Protein AF-A0A817P2R3-F1 (afdb_monomer)

Sequence (192 aa):
MCSSSSTNASVSSKLTPRQTISFTKDNLLTTVFDANKTLWILDGYDEIVQNIPAYLKCLLKQLLNTPHHIVTSRPYLNTLSYDAKMEITGFKDENIKEYVEQFFNQMEDELDNAIIKSQALLKYLQTNRSIWGVAHMPVNLEVICSIWSNEDSLETKDLTITSLYNVMTEWLCRRYLTRIHKQILHFPCDEE

Mean predicted aligned error: 11.63 Å

pLDDT: mean 80.07, std 20.43, range [28.38, 98.19]

Radius of gyration: 24.35 Å; Cα contacts (8 Å, |Δi|>4): 115; chains: 1; bounding box: 56×63×56 Å

Structure (mmCIF, N/CA/C/O backbone):
data_AF-A0A817P2R3-F1
#
_entry.id   AF-A0A817P2R3-F1
#
loop_
_atom_site.group_PDB
_atom_site.id
_atom_site.type_symbol
_atom_site.label_atom_id
_atom_site.label_alt_id
_atom_site.label_comp_id
_atom_site.label_asym_id
_atom_site.label_entity_id
_atom_site.label_seq_id
_atom_site.pdbx_PDB_ins_code
_atom_site.Cartn_x
_atom_site.Cartn_y
_atom_site.Cartn_z
_atom_site.occupancy
_atom_site.B_iso_or_equiv
_atom_site.auth_seq_id
_atom_site.auth_comp_id
_atom_site.auth_asym_id
_atom_site.auth_atom_id
_atom_site.pdbx_PDB_model_num
ATOM 1 N N . MET A 1 1 ? -29.455 -32.881 27.574 1.00 33.97 1 MET A N 1
ATOM 2 C CA . MET A 1 1 ? -28.441 -33.886 27.195 1.00 33.97 1 MET A CA 1
ATOM 3 C C . MET A 1 1 ? -27.630 -33.315 26.047 1.00 33.97 1 MET A C 1
ATOM 5 O O . MET A 1 1 ? -28.195 -33.064 24.993 1.00 33.97 1 MET A O 1
ATOM 9 N N . CYS A 1 2 ? -26.359 -33.002 26.300 1.00 28.89 2 CYS A N 1
ATOM 10 C CA . CYS A 1 2 ? -25.405 -32.547 25.290 1.00 28.89 2 CYS A CA 1
ATOM 11 C C . CYS A 1 2 ? -25.006 -33.698 24.360 1.00 28.89 2 CYS A C 1
ATOM 13 O O . CYS A 1 2 ? -24.834 -34.825 24.820 1.00 28.89 2 CYS A O 1
ATOM 15 N N . SER A 1 3 ? -24.745 -33.395 23.090 1.00 28.38 3 SER A N 1
ATOM 16 C CA . SER A 1 3 ? -23.791 -34.138 22.261 1.00 28.38 3 SER A CA 1
ATOM 17 C C . SER A 1 3 ? -23.171 -33.186 21.244 1.00 28.38 3 SER A C 1
ATOM 19 O O . SER A 1 3 ? -23.843 -32.324 20.687 1.00 28.38 3 SER A O 1
ATOM 21 N N . SER A 1 4 ? -21.864 -33.321 21.101 1.00 32.59 4 SER A N 1
ATOM 22 C CA . SER A 1 4 ? -20.894 -32.340 20.635 1.00 32.59 4 SER A CA 1
ATOM 23 C C . SER A 1 4 ? -20.525 -32.557 19.170 1.00 32.59 4 SER A C 1
ATOM 25 O O . SER A 1 4 ? -20.390 -33.697 18.738 1.00 32.59 4 SER A O 1
ATOM 27 N N . SER A 1 5 ? -20.190 -31.484 18.456 1.00 29.94 5 SER A N 1
ATOM 28 C CA . SER A 1 5 ? -19.252 -31.558 17.329 1.00 29.94 5 SER A CA 1
ATOM 29 C C . SER A 1 5 ? -18.532 -30.221 17.181 1.00 29.94 5 SER A C 1
ATOM 31 O O . SER A 1 5 ? -19.085 -29.232 16.706 1.00 29.94 5 SER A O 1
ATOM 33 N N . SER A 1 6 ? -17.303 -30.201 17.688 1.00 30.12 6 SER A N 1
ATOM 34 C CA . SER A 1 6 ? -16.353 -29.094 17.678 1.00 30.12 6 SER A CA 1
ATOM 35 C C . SER A 1 6 ? -15.545 -29.090 16.381 1.00 30.12 6 SER A C 1
ATOM 37 O O . SER A 1 6 ? -14.823 -30.049 16.111 1.00 30.12 6 SER A O 1
ATOM 39 N N . THR A 1 7 ? -15.589 -27.991 15.634 1.00 29.31 7 THR A N 1
ATOM 40 C CA . THR A 1 7 ? -14.616 -27.682 14.577 1.00 29.31 7 THR A CA 1
ATOM 41 C C . THR A 1 7 ? -13.855 -26.421 14.964 1.00 29.31 7 THR A C 1
ATOM 43 O O . THR A 1 7 ? -14.426 -25.336 15.055 1.00 29.31 7 THR A O 1
ATOM 46 N N . ASN A 1 8 ? -12.563 -26.601 15.241 1.00 30.67 8 ASN A N 1
ATOM 47 C CA . ASN A 1 8 ? -11.602 -25.549 15.549 1.00 30.67 8 ASN A CA 1
ATOM 48 C C . ASN A 1 8 ? -11.268 -24.767 14.271 1.00 30.67 8 ASN A C 1
ATOM 50 O O . ASN A 1 8 ? -10.791 -25.361 13.307 1.00 30.67 8 ASN A O 1
ATOM 54 N N . ALA A 1 9 ? -11.469 -23.449 14.280 1.00 34.12 9 ALA A N 1
ATOM 55 C CA . ALA A 1 9 ? -10.879 -22.541 13.301 1.00 34.12 9 ALA A CA 1
ATOM 56 C C . ALA A 1 9 ? -9.758 -21.755 13.993 1.00 34.12 9 ALA A C 1
ATOM 58 O O . ALA A 1 9 ? -9.991 -20.990 14.929 1.00 34.12 9 ALA A O 1
ATOM 59 N N . SER A 1 10 ? -8.530 -22.016 13.561 1.00 30.86 10 SER A N 1
ATOM 60 C CA . SER A 1 10 ? -7.296 -21.471 14.116 1.00 30.86 10 SER A CA 1
ATOM 61 C C . SER A 1 10 ? -7.005 -20.098 13.510 1.00 30.86 10 SER A C 1
ATOM 63 O O . SER A 1 10 ? -6.745 -20.005 12.315 1.00 30.86 10 SER A O 1
ATOM 65 N N . VAL A 1 11 ? -6.970 -19.043 14.325 1.00 34.66 11 VAL A N 1
ATOM 66 C CA . VAL A 1 11 ? -6.242 -17.813 13.978 1.00 34.66 11 VAL A CA 1
ATOM 67 C C . VAL A 1 11 ? -4.862 -17.946 14.609 1.00 34.66 11 VAL A C 1
ATOM 69 O O . VAL A 1 11 ? -4.710 -17.841 15.823 1.00 34.66 11 VAL A O 1
ATOM 72 N N . SER A 1 12 ? -3.865 -18.263 13.785 1.00 34.69 12 SER A N 1
ATOM 73 C CA . SER A 1 12 ? -2.467 -18.381 14.194 1.00 34.69 12 SER A CA 1
ATOM 74 C C . SER A 1 12 ? -1.631 -17.382 13.412 1.00 34.69 12 SER A C 1
ATOM 76 O O . SER A 1 1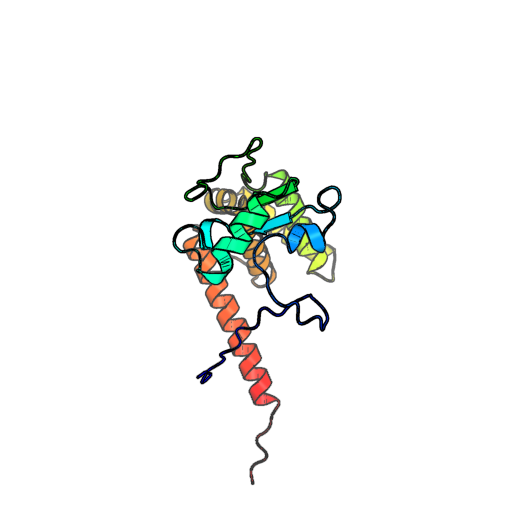2 ? -1.348 -17.581 12.235 1.00 34.69 12 SER A O 1
ATOM 78 N N . SER A 1 13 ? -1.227 -16.303 14.072 1.00 34.09 13 SER A N 1
ATOM 79 C CA . SER A 1 13 ? 0.187 -15.922 14.146 1.00 34.09 13 SER A CA 1
ATOM 80 C C . SER A 1 13 ? 0.351 -14.727 15.095 1.00 34.09 13 SER A C 1
ATOM 82 O O . SER A 1 13 ? -0.298 -13.701 14.939 1.00 34.09 13 SER A O 1
ATOM 84 N N . LYS A 1 14 ? 1.247 -14.889 16.080 1.00 37.38 14 LYS A N 1
ATOM 85 C CA . LYS A 1 14 ? 1.736 -13.899 17.071 1.00 37.38 14 LYS A CA 1
ATOM 86 C C . LYS A 1 14 ? 0.995 -13.700 18.407 1.00 37.38 14 LYS A C 1
ATOM 88 O O . LYS A 1 14 ? 1.163 -12.661 19.033 1.00 37.38 14 LYS A O 1
ATOM 93 N N . LEU A 1 15 ? 0.331 -14.723 18.946 1.00 41.16 15 LEU A N 1
ATOM 94 C CA . LEU A 1 15 ? 0.070 -14.803 20.396 1.00 41.16 15 LEU A CA 1
ATOM 95 C C . LEU A 1 15 ? 0.529 -16.177 20.921 1.00 41.16 15 LEU A C 1
ATOM 97 O O . LEU A 1 15 ? 0.012 -17.212 20.510 1.00 41.16 15 LEU A O 1
ATOM 101 N N . THR A 1 16 ? 1.560 -16.195 21.769 1.00 37.84 16 THR A N 1
ATOM 102 C CA . THR A 1 16 ? 2.094 -17.384 22.466 1.00 37.84 16 THR A CA 1
ATOM 103 C C . THR A 1 16 ? 1.201 -17.800 23.660 1.00 37.84 16 THR A C 1
ATOM 105 O O . THR A 1 16 ? 0.274 -17.072 24.012 1.00 37.84 16 THR A O 1
ATOM 108 N N . PRO A 1 17 ? 1.367 -19.019 24.223 1.00 47.28 17 PRO A N 1
ATOM 109 C CA . PRO A 1 17 ? 0.252 -19.949 24.416 1.00 47.28 17 PRO A CA 1
ATOM 110 C C . PRO A 1 17 ? -0.412 -19.958 25.804 1.00 47.28 17 PRO A C 1
ATOM 112 O O . PRO A 1 17 ? 0.218 -19.743 26.833 1.00 47.28 17 PRO A O 1
ATOM 115 N N . ARG A 1 18 ? -1.669 -20.432 25.783 1.00 40.34 18 ARG A N 1
ATOM 116 C CA . ARG A 1 18 ? -2.461 -21.005 26.888 1.00 40.34 18 ARG A CA 1
ATOM 117 C C . ARG A 1 18 ? -2.890 -20.050 28.005 1.00 40.34 18 ARG A C 1
ATOM 119 O O . ARG A 1 18 ? -2.469 -20.164 29.149 1.00 40.34 18 ARG A O 1
ATOM 126 N N . GLN A 1 19 ? -3.950 -19.305 27.714 1.00 38.78 19 GLN A N 1
ATOM 127 C CA . GLN A 1 19 ? -5.094 -19.283 28.622 1.00 38.78 19 GLN A CA 1
ATOM 128 C C . GLN A 1 19 ? -6.339 -19.646 27.814 1.00 38.78 19 GLN A C 1
ATOM 130 O O . GLN A 1 19 ? -6.716 -18.942 26.881 1.00 38.78 19 GLN A O 1
ATOM 135 N N . THR A 1 20 ? -6.960 -20.779 28.141 1.00 38.88 20 THR A N 1
ATOM 136 C CA . THR A 1 20 ? -8.325 -21.073 27.695 1.00 38.88 20 THR A CA 1
ATOM 137 C C . THR A 1 20 ? -9.238 -20.144 28.484 1.00 38.88 20 THR A C 1
ATOM 139 O O . THR A 1 20 ? -9.727 -20.497 29.553 1.00 38.88 20 THR A O 1
ATOM 142 N N . ILE A 1 21 ? -9.380 -18.911 28.008 1.00 42.88 21 ILE A N 1
ATOM 143 C CA . ILE A 1 21 ? -10.271 -17.929 28.615 1.00 42.88 21 ILE A CA 1
ATOM 144 C C . ILE A 1 21 ? -11.691 -18.350 28.239 1.00 42.88 21 ILE A C 1
ATOM 146 O O . ILE A 1 21 ? -12.044 -18.393 27.062 1.00 42.88 21 ILE A O 1
ATOM 150 N N . SER A 1 22 ? -12.508 -18.711 29.230 1.00 42.06 22 SER A N 1
ATOM 151 C CA . SER A 1 22 ? -13.932 -18.940 29.002 1.00 42.06 22 SER A CA 1
ATOM 152 C C . SER A 1 22 ? -14.573 -17.616 28.587 1.00 42.06 22 SER A C 1
ATOM 154 O O . SER A 1 22 ? -14.617 -16.666 29.369 1.00 42.06 22 SER A O 1
ATOM 156 N N . PHE A 1 23 ? -15.031 -17.547 27.341 1.00 47.28 23 PHE A N 1
ATOM 157 C CA . PHE A 1 23 ? -15.526 -16.334 26.697 1.00 47.28 23 PHE A CA 1
ATOM 158 C C . PHE A 1 23 ? -16.895 -15.905 27.249 1.00 47.28 23 PHE A C 1
ATOM 160 O O . PHE A 1 23 ? -17.938 -16.199 26.666 1.00 47.28 23 PHE A O 1
ATOM 167 N N . THR A 1 24 ? -16.914 -15.191 28.371 1.00 49.34 24 THR A N 1
ATOM 168 C CA . THR A 1 24 ? -18.084 -14.405 28.792 1.00 49.34 24 THR A CA 1
ATOM 169 C C . THR A 1 24 ? -18.054 -13.024 28.134 1.00 49.34 24 THR A C 1
ATOM 171 O O . THR A 1 24 ? -17.019 -12.365 28.073 1.00 49.34 24 THR A O 1
ATOM 174 N N . LYS A 1 25 ? -19.200 -12.628 27.572 1.00 54.78 25 LYS A N 1
ATOM 175 C CA . LYS A 1 25 ? -19.315 -11.815 26.352 1.00 54.78 25 LYS A CA 1
ATOM 176 C C . LYS A 1 25 ? -18.938 -10.332 26.412 1.00 54.78 25 LYS A C 1
ATOM 178 O O . LYS A 1 25 ? -18.795 -9.766 25.336 1.00 54.78 25 LYS A O 1
ATOM 183 N N . ASP A 1 26 ? -18.712 -9.698 27.562 1.00 54.22 26 ASP A N 1
ATOM 184 C CA . ASP A 1 26 ? -18.874 -8.233 27.588 1.00 54.22 26 ASP A CA 1
ATOM 185 C C . ASP A 1 26 ? -17.663 -7.359 27.948 1.00 54.22 26 ASP A C 1
ATOM 187 O O . ASP A 1 26 ? -17.799 -6.153 27.810 1.00 54.22 26 ASP A O 1
ATOM 191 N N . ASN A 1 27 ? -16.473 -7.868 28.310 1.00 60.34 27 ASN A N 1
ATOM 192 C CA . ASN A 1 27 ? -15.363 -6.968 28.712 1.00 60.34 27 ASN A CA 1
ATOM 193 C C . ASN A 1 27 ? -13.928 -7.503 28.504 1.00 60.34 27 ASN A C 1
ATOM 195 O O 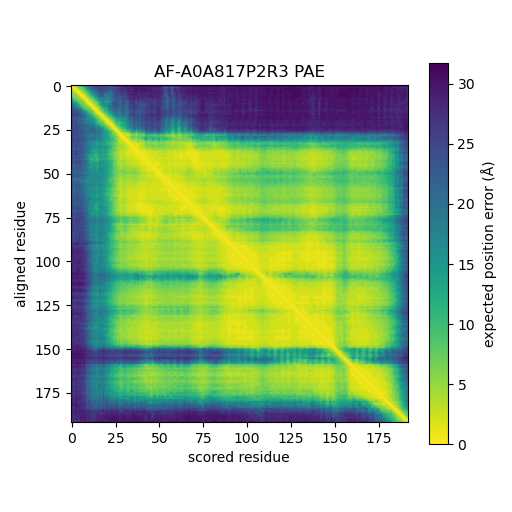. ASN A 1 27 ? -12.995 -7.071 29.177 1.00 60.34 27 ASN A O 1
ATOM 199 N N . LEU A 1 28 ? -13.695 -8.437 27.577 1.00 68.12 28 LEU A N 1
ATOM 200 C CA . LEU A 1 28 ? -12.362 -9.050 27.426 1.00 68.12 28 LEU A CA 1
ATOM 201 C C . LEU A 1 28 ? -11.265 -8.024 27.096 1.00 68.12 28 LEU A C 1
ATOM 203 O O . LEU A 1 28 ? -10.180 -8.081 27.671 1.00 68.12 28 LEU A O 1
ATOM 207 N N . LEU A 1 29 ? -11.566 -7.053 26.229 1.00 72.50 29 LEU A N 1
ATOM 208 C CA . LEU A 1 29 ? -10.591 -6.036 25.833 1.00 72.50 29 LEU A CA 1
ATOM 209 C C . LEU A 1 29 ? -10.158 -5.163 27.014 1.00 72.50 29 LEU A C 1
ATOM 211 O O . LEU A 1 29 ? -8.969 -4.945 27.189 1.00 72.50 29 LEU A O 1
ATOM 215 N N . THR A 1 30 ? -11.092 -4.723 27.857 1.00 67.75 30 THR A N 1
ATOM 216 C CA . THR A 1 30 ? -10.794 -3.869 29.020 1.00 67.75 30 THR A CA 1
ATOM 217 C C . THR A 1 30 ? -10.165 -4.639 30.178 1.00 67.75 30 THR A C 1
ATOM 219 O O . THR A 1 30 ? -9.495 -4.046 31.016 1.00 67.75 30 THR A O 1
ATOM 222 N N . THR A 1 31 ? -10.363 -5.960 30.230 1.00 72.56 31 THR A N 1
ATOM 223 C CA . THR A 1 31 ? -9.779 -6.815 31.274 1.00 72.56 31 THR A CA 1
ATOM 224 C C . THR A 1 31 ? -8.315 -7.148 30.982 1.00 72.56 31 THR A C 1
ATOM 226 O O . THR A 1 31 ? -7.519 -7.295 31.905 1.00 72.56 31 THR A O 1
ATOM 229 N N . VAL A 1 32 ? -7.958 -7.285 29.701 1.00 81.50 32 VAL A N 1
ATOM 230 C CA . VAL A 1 32 ? -6.606 -7.679 29.267 1.00 81.50 32 VAL A CA 1
ATOM 231 C C . VAL A 1 32 ? -5.751 -6.468 28.892 1.00 81.50 32 VAL A C 1
ATOM 233 O O . VAL A 1 32 ? -4.540 -6.487 29.106 1.00 81.50 32 VAL A O 1
ATOM 236 N N . PHE A 1 33 ? -6.364 -5.414 28.354 1.00 86.81 33 PHE A N 1
ATOM 237 C CA . PHE A 1 33 ? -5.659 -4.253 27.829 1.00 86.81 33 PHE A CA 1
ATOM 238 C C . PHE A 1 33 ? -6.044 -2.982 28.584 1.00 86.81 33 PHE A C 1
ATOM 240 O O . PHE A 1 33 ? -7.220 -2.658 28.753 1.00 86.81 33 PHE A O 1
ATOM 247 N N . ASP A 1 34 ? -5.028 -2.231 29.008 1.00 88.81 34 ASP A N 1
ATOM 248 C CA . ASP A 1 34 ? -5.203 -0.895 29.572 1.00 88.81 34 ASP A CA 1
ATOM 249 C C . ASP A 1 34 ? -5.664 0.051 28.457 1.00 88.81 34 ASP A C 1
ATOM 251 O O . ASP A 1 34 ? -4.922 0.331 27.509 1.00 88.81 34 ASP A O 1
ATOM 255 N N . ALA A 1 35 ? -6.903 0.529 28.568 1.00 86.44 35 ALA A N 1
ATOM 256 C CA . ALA A 1 35 ? -7.557 1.349 27.553 1.00 86.44 35 ALA A CA 1
ATOM 257 C C . ALA A 1 35 ? -6.793 2.647 27.236 1.00 86.44 35 ALA A C 1
ATOM 259 O O . ALA A 1 35 ? -6.846 3.112 26.102 1.00 86.44 35 ALA A O 1
ATOM 260 N N . ASN A 1 36 ? -6.044 3.195 28.199 1.00 89.00 36 ASN A N 1
ATOM 261 C CA . ASN A 1 36 ? -5.291 4.442 28.028 1.00 89.00 36 ASN A CA 1
ATOM 262 C C . ASN A 1 36 ? -3.881 4.221 27.461 1.00 89.00 36 ASN A C 1
ATOM 264 O O . ASN A 1 36 ? -3.180 5.183 27.156 1.00 89.00 36 ASN A O 1
ATOM 268 N N . LYS A 1 37 ? -3.432 2.965 27.356 1.00 92.75 37 LYS A N 1
ATOM 269 C CA . LYS A 1 37 ? -2.092 2.603 26.859 1.00 92.75 37 LYS A CA 1
ATOM 270 C C . LYS A 1 37 ? -2.127 1.741 25.603 1.00 92.75 37 LYS A C 1
ATOM 272 O O . LYS A 1 37 ? -1.078 1.311 25.131 1.00 92.75 37 LYS A O 1
ATOM 277 N N . THR A 1 38 ? -3.318 1.472 25.079 1.00 94.06 38 THR A N 1
ATOM 278 C CA . THR A 1 38 ? -3.513 0.565 23.951 1.00 94.06 38 THR A CA 1
ATOM 279 C C . THR A 1 38 ? -4.082 1.330 22.768 1.00 94.06 38 THR A C 1
ATOM 281 O O . THR A 1 38 ? -5.135 1.947 22.891 1.00 94.06 38 THR A O 1
ATOM 284 N N . LEU A 1 39 ? -3.401 1.249 21.624 1.00 95.38 39 LEU A N 1
ATOM 285 C CA . LEU A 1 39 ? -3.881 1.725 20.328 1.00 95.38 39 LEU A CA 1
ATOM 286 C C . LEU A 1 39 ? -4.164 0.518 19.432 1.00 95.38 39 LEU A C 1
ATOM 288 O O . LEU A 1 39 ? -3.272 -0.297 19.193 1.00 95.38 39 LEU A O 1
ATOM 292 N N . TRP A 1 40 ? -5.384 0.423 18.912 1.00 95.69 40 TRP A N 1
ATOM 293 C CA . TRP A 1 40 ? -5.764 -0.632 17.973 1.00 95.69 40 TRP A CA 1
ATOM 294 C C . TRP A 1 40 ? -5.582 -0.176 16.527 1.00 95.69 40 TRP A C 1
ATOM 296 O O . TRP A 1 40 ? -5.998 0.921 16.168 1.00 95.69 40 TRP A O 1
ATOM 306 N N . ILE A 1 41 ? -5.004 -1.028 15.682 1.00 97.06 41 ILE A N 1
ATOM 307 C CA . ILE A 1 41 ? -4.937 -0.815 14.231 1.00 97.06 41 ILE A CA 1
ATOM 308 C C . ILE A 1 41 ? -5.780 -1.907 13.582 1.00 97.06 41 ILE A C 1
ATOM 310 O O . ILE A 1 41 ? -5.460 -3.090 13.695 1.00 97.06 41 ILE A O 1
ATOM 314 N N . LEU A 1 42 ? -6.888 -1.507 12.963 1.00 96.00 42 LEU A N 1
ATOM 315 C CA . LEU A 1 42 ? -7.832 -2.396 12.296 1.00 96.00 42 LEU A CA 1
ATOM 316 C C . LEU A 1 42 ? -7.666 -2.221 10.789 1.00 96.00 42 LEU A C 1
ATOM 318 O O . LEU A 1 42 ? -8.033 -1.181 10.244 1.00 96.00 42 LEU A O 1
ATOM 322 N N . ASP A 1 43 ? -7.087 -3.222 10.137 1.00 95.38 43 ASP A N 1
ATOM 323 C CA . ASP A 1 43 ? -6.769 -3.165 8.712 1.00 95.38 43 ASP A CA 1
ATOM 324 C C . ASP A 1 43 ? -7.885 -3.797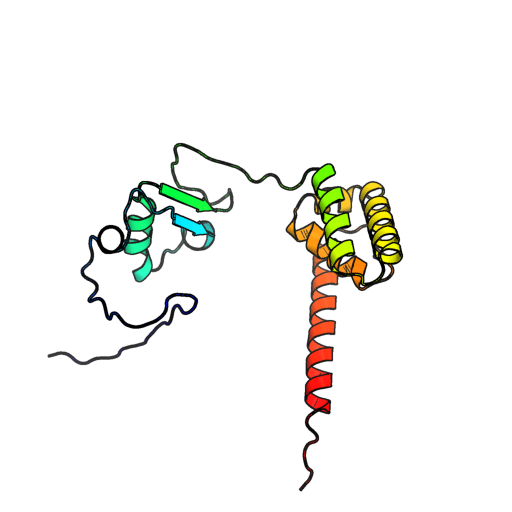 7.862 1.00 95.38 43 ASP A C 1
ATOM 326 O O . ASP A 1 43 ? -8.387 -4.866 8.212 1.00 95.38 43 ASP A O 1
ATOM 330 N N . GLY A 1 44 ? -8.287 -3.141 6.771 1.00 95.06 44 GLY A N 1
ATOM 331 C CA . GLY A 1 44 ? -9.199 -3.705 5.769 1.00 95.06 44 GLY A CA 1
ATOM 332 C C . GLY A 1 44 ? -10.674 -3.768 6.184 1.00 95.06 44 GLY A C 1
ATOM 333 O O . GLY A 1 44 ? -11.338 -4.786 5.991 1.00 95.06 44 GLY A O 1
ATOM 334 N N . TYR A 1 45 ? -11.238 -2.693 6.744 1.00 95.75 45 TYR A N 1
ATOM 335 C CA . TYR A 1 45 ? -12.660 -2.667 7.132 1.00 95.75 45 TYR A CA 1
ATOM 336 C C . TYR A 1 45 ? -13.622 -2.971 5.970 1.00 95.75 45 TYR A C 1
ATOM 338 O O . TYR A 1 45 ? -14.638 -3.653 6.156 1.00 95.75 45 TYR A O 1
ATOM 346 N N . ASP A 1 46 ? -13.292 -2.506 4.765 1.00 95.25 46 ASP A N 1
ATOM 347 C CA . ASP A 1 46 ? -14.087 -2.729 3.559 1.00 95.25 46 ASP A CA 1
ATOM 348 C C . ASP A 1 46 ? -14.222 -4.209 3.169 1.00 95.25 46 ASP A C 1
ATOM 350 O O . ASP A 1 46 ? -15.200 -4.573 2.516 1.00 95.25 46 ASP A O 1
ATOM 354 N N . GLU A 1 47 ? -13.309 -5.074 3.620 1.00 94.31 47 GLU A N 1
ATOM 355 C CA . GLU A 1 47 ? -13.320 -6.509 3.314 1.00 94.31 47 GLU A CA 1
ATOM 356 C C . GLU A 1 47 ? -14.413 -7.274 4.072 1.00 94.31 47 GLU A C 1
ATOM 358 O O . GLU A 1 47 ? -14.869 -8.326 3.622 1.00 94.31 47 GLU A O 1
ATOM 363 N N . ILE A 1 48 ? -14.855 -6.755 5.223 1.00 91.62 48 ILE A N 1
ATOM 364 C CA . ILE A 1 48 ? -15.780 -7.463 6.121 1.00 91.62 48 ILE A CA 1
ATOM 365 C C . ILE A 1 48 ? -17.108 -6.742 6.335 1.00 91.62 48 ILE A C 1
ATOM 367 O O . ILE A 1 48 ? -18.086 -7.391 6.705 1.00 91.62 48 ILE A O 1
ATOM 371 N N . VAL A 1 49 ? -17.183 -5.424 6.116 1.00 91.94 49 VAL A N 1
ATOM 372 C CA . VAL A 1 49 ? -18.355 -4.608 6.489 1.00 91.94 49 VAL A CA 1
ATOM 373 C C . VAL A 1 49 ? -19.661 -5.087 5.853 1.00 91.94 49 VAL A C 1
ATOM 375 O O . VAL A 1 49 ? -20.713 -5.041 6.490 1.00 91.94 49 VAL A O 1
ATOM 378 N N . GLN A 1 50 ? -19.603 -5.599 4.623 1.00 90.88 50 GLN A N 1
ATOM 379 C CA . GLN A 1 50 ? -20.790 -6.070 3.908 1.00 90.88 50 GLN A CA 1
ATOM 380 C C . GLN A 1 50 ? -21.331 -7.397 4.454 1.00 90.88 50 GLN A C 1
ATOM 382 O O . GLN A 1 50 ? -22.525 -7.667 4.340 1.00 90.88 50 GLN A O 1
ATOM 387 N N . ASN A 1 51 ? -20.474 -8.229 5.051 1.00 93.25 51 ASN A N 1
ATOM 388 C CA . ASN A 1 51 ? -20.853 -9.536 5.574 1.00 93.25 51 ASN A CA 1
ATOM 389 C C . ASN A 1 51 ? -19.985 -9.920 6.778 1.00 93.25 51 ASN A C 1
ATOM 391 O O . ASN A 1 51 ? -19.131 -10.804 6.703 1.00 93.25 51 ASN A O 1
ATOM 395 N N . ILE A 1 52 ? -20.204 -9.234 7.900 1.00 92.56 52 ILE A N 1
ATOM 396 C CA . ILE A 1 52 ? -19.429 -9.464 9.121 1.00 92.56 52 ILE A CA 1
ATOM 397 C C . ILE A 1 52 ? -19.788 -10.849 9.686 1.00 92.56 52 ILE A C 1
ATOM 399 O O . ILE A 1 52 ? -20.945 -11.060 10.074 1.00 92.56 52 ILE A O 1
ATOM 403 N N . PRO A 1 53 ? -18.822 -11.778 9.825 1.00 91.75 53 PRO A N 1
ATOM 404 C CA . PRO A 1 53 ? -19.083 -13.087 10.409 1.00 91.75 53 PRO A CA 1
ATOM 405 C C . PRO A 1 53 ? -19.668 -12.974 11.822 1.00 91.75 53 PRO A C 1
ATOM 407 O O . PRO A 1 53 ? -19.223 -12.156 12.632 1.00 91.75 53 PRO A O 1
ATOM 410 N N . ALA A 1 54 ? -20.641 -13.825 12.159 1.00 90.44 54 ALA A N 1
ATOM 411 C CA . ALA A 1 54 ? -21.366 -13.739 13.433 1.00 90.44 54 ALA A CA 1
ATOM 412 C C . ALA A 1 54 ? -20.442 -13.780 14.666 1.00 90.44 54 ALA A C 1
ATOM 414 O O . ALA A 1 54 ? -20.691 -13.077 15.647 1.00 90.44 54 ALA A O 1
ATOM 415 N N . TYR A 1 55 ? -19.355 -14.558 14.600 1.00 86.75 55 TYR A N 1
ATOM 416 C CA . TYR A 1 55 ? -18.359 -14.644 15.671 1.00 86.75 55 TYR A CA 1
ATOM 417 C C . TYR A 1 55 ? -17.544 -13.349 15.834 1.00 86.75 55 TYR A C 1
ATOM 419 O O . TYR A 1 55 ? -17.121 -13.031 16.942 1.00 86.75 55 TYR A O 1
ATOM 427 N N . LEU A 1 56 ? -17.351 -12.583 14.754 1.00 89.81 56 LEU A N 1
ATOM 428 C CA . LEU A 1 56 ? -16.550 -11.358 14.741 1.00 89.81 56 LEU A CA 1
ATOM 429 C C . LEU A 1 56 ? -17.373 -10.125 15.123 1.00 89.81 56 LEU A C 1
ATOM 431 O O . LEU A 1 56 ? -16.826 -9.158 15.641 1.00 89.81 56 LEU A O 1
ATOM 435 N N . LYS A 1 57 ? -18.696 -10.160 14.925 1.00 89.94 57 LYS A N 1
ATOM 436 C CA . LYS A 1 57 ? -19.588 -9.008 15.132 1.00 89.94 57 LYS A CA 1
ATOM 437 C C . LYS A 1 57 ? -19.472 -8.381 16.525 1.00 89.94 57 LYS A C 1
ATOM 439 O O . LYS A 1 57 ? -19.454 -7.158 16.643 1.00 89.94 57 LYS A O 1
ATOM 444 N N . CYS A 1 58 ? -19.391 -9.206 17.573 1.00 89.19 58 CYS A N 1
ATOM 445 C CA . CYS A 1 58 ? -19.238 -8.711 18.944 1.00 89.19 58 CYS A CA 1
ATOM 446 C C . CYS A 1 58 ? -17.863 -8.063 19.153 1.00 89.19 58 CYS A C 1
ATOM 448 O O . CYS A 1 58 ? -17.780 -6.936 19.634 1.00 89.19 58 CYS A O 1
ATOM 450 N N . LEU A 1 59 ? -16.803 -8.751 18.723 1.00 89.81 59 LEU A N 1
ATOM 451 C CA . LEU A 1 59 ? -15.428 -8.282 18.861 1.00 89.81 59 LEU A CA 1
ATOM 452 C C . LEU A 1 59 ? -15.197 -6.975 18.096 1.00 89.81 59 LEU A C 1
ATOM 454 O O . LEU A 1 59 ? -14.667 -6.028 18.663 1.00 89.81 59 LEU A O 1
ATOM 458 N N . LEU A 1 60 ? -15.649 -6.890 16.844 1.00 92.31 60 LEU A N 1
ATOM 459 C CA . LEU A 1 60 ? -15.529 -5.677 16.039 1.00 92.31 60 LEU A CA 1
ATOM 460 C C . LEU A 1 60 ? -16.253 -4.502 16.705 1.00 92.31 60 LEU A C 1
ATOM 462 O O . LEU A 1 60 ? -15.683 -3.425 16.819 1.00 92.31 60 LEU A O 1
ATOM 466 N N . LYS A 1 61 ? -17.471 -4.715 17.223 1.00 91.75 61 LYS A N 1
ATOM 467 C CA . LYS A 1 61 ? -18.193 -3.678 17.976 1.00 91.75 61 LYS A CA 1
ATOM 468 C C . LYS A 1 61 ? -17.414 -3.227 19.216 1.00 91.75 61 LYS A C 1
ATOM 470 O O . LYS A 1 61 ? -17.392 -2.039 19.512 1.00 91.75 61 LYS A O 1
ATOM 475 N N . GLN A 1 62 ? -16.793 -4.154 19.944 1.00 90.94 62 GLN A N 1
ATOM 476 C CA . GLN A 1 62 ? -15.975 -3.818 21.111 1.00 90.94 62 GLN A CA 1
ATOM 477 C C . GLN A 1 62 ? -14.723 -3.023 20.717 1.00 90.94 62 GLN A C 1
ATOM 479 O O . GLN A 1 62 ? -14.441 -2.016 21.356 1.00 90.94 62 GLN A O 1
ATOM 484 N N . LEU A 1 63 ? -14.023 -3.422 19.650 1.00 92.88 63 LEU A N 1
ATOM 485 C CA . LEU A 1 63 ? -12.834 -2.732 19.136 1.00 92.88 63 LEU A CA 1
ATOM 486 C C . LEU A 1 63 ? -13.155 -1.308 18.664 1.00 92.88 63 LEU A C 1
ATOM 488 O O . LEU A 1 63 ? -12.454 -0.371 19.035 1.00 92.88 63 LEU A O 1
ATOM 492 N N . LEU A 1 64 ? -14.252 -1.130 17.924 1.00 93.19 64 LEU A N 1
ATOM 493 C CA . LEU A 1 64 ? -14.705 0.183 17.447 1.00 93.19 64 LEU A CA 1
ATOM 494 C C . LEU A 1 64 ? -15.183 1.112 18.577 1.00 93.19 64 LEU A C 1
ATOM 496 O O . LEU A 1 64 ? -15.280 2.316 18.380 1.00 93.19 64 LEU A O 1
ATOM 500 N N . ASN A 1 65 ? -15.464 0.571 19.766 1.00 91.50 65 ASN A N 1
ATOM 501 C CA . ASN A 1 65 ? -15.815 1.353 20.954 1.00 91.50 65 ASN A CA 1
ATOM 502 C C . ASN A 1 65 ? -14.603 1.663 21.852 1.00 91.50 65 ASN A C 1
ATOM 504 O O . ASN A 1 65 ? -14.770 2.256 22.918 1.00 91.50 65 ASN A O 1
ATOM 508 N N . THR A 1 66 ? -13.391 1.243 21.475 1.00 91.75 66 THR A N 1
ATOM 509 C CA . THR A 1 66 ? -12.178 1.574 22.236 1.00 91.75 66 THR A CA 1
ATOM 510 C C . THR A 1 66 ? -11.802 3.048 22.052 1.00 91.75 66 THR A C 1
ATOM 512 O O . THR A 1 66 ? -12.024 3.603 20.974 1.00 91.75 66 THR A O 1
ATOM 515 N N . PRO A 1 67 ? -11.200 3.697 23.069 1.00 92.25 67 PRO A N 1
ATOM 516 C CA . PRO A 1 67 ? -10.885 5.127 23.006 1.00 92.25 67 PRO A CA 1
ATOM 517 C C . PRO A 1 67 ? -9.830 5.470 21.948 1.00 92.25 67 PRO A C 1
ATOM 519 O O . PRO A 1 67 ? -9.808 6.589 21.441 1.00 92.25 67 PRO A O 1
ATOM 522 N N . HIS A 1 68 ? -8.952 4.521 21.611 1.00 94.12 68 HIS A N 1
ATOM 523 C CA . HIS A 1 68 ? -7.846 4.734 20.685 1.00 94.12 68 HIS A CA 1
ATOM 524 C C . HIS A 1 68 ? -7.809 3.618 19.647 1.00 94.12 68 HIS A C 1
ATOM 526 O O . HIS A 1 68 ? -7.371 2.497 19.925 1.00 94.12 68 HIS A O 1
ATOM 532 N N . HIS A 1 69 ? -8.242 3.938 18.431 1.00 95.56 69 HIS A N 1
ATOM 533 C CA . HIS A 1 69 ? -8.132 3.031 17.302 1.00 95.56 69 HIS A CA 1
ATOM 534 C C . HIS A 1 69 ? -7.978 3.779 15.974 1.00 95.56 69 HIS A C 1
ATOM 536 O O . HIS A 1 69 ? -8.472 4.891 15.806 1.00 95.56 69 HIS A O 1
ATOM 542 N N . ILE A 1 70 ? -7.282 3.144 15.035 1.00 97.19 70 ILE A N 1
ATOM 543 C CA . ILE A 1 70 ? -7.143 3.556 13.640 1.00 97.19 70 ILE A CA 1
ATOM 544 C C . ILE A 1 70 ? -7.753 2.450 12.791 1.00 97.19 70 ILE A C 1
ATOM 546 O O . ILE A 1 70 ? -7.452 1.274 12.993 1.00 97.19 70 ILE A O 1
ATOM 550 N N . VAL A 1 71 ? -8.599 2.832 11.841 1.00 96.94 71 VAL A N 1
ATOM 551 C CA . VAL A 1 71 ? -9.207 1.904 10.887 1.00 96.94 71 VAL A CA 1
ATOM 552 C C . VAL A 1 71 ? -8.746 2.267 9.490 1.00 96.94 71 VAL A C 1
ATOM 554 O O . VAL A 1 71 ? -8.866 3.424 9.085 1.00 96.94 71 VAL A O 1
ATOM 557 N N . THR A 1 72 ? -8.246 1.285 8.749 1.00 97.19 72 THR A N 1
ATOM 558 C CA . THR A 1 72 ? -8.018 1.428 7.313 1.00 97.19 72 THR A CA 1
ATOM 559 C C . THR A 1 72 ? -9.226 0.867 6.564 1.00 97.19 72 THR A C 1
ATOM 561 O O . THR A 1 72 ? -9.873 -0.099 6.977 1.00 97.19 72 THR A O 1
ATOM 564 N N . SER A 1 73 ? -9.577 1.525 5.467 1.00 96.19 73 SER A N 1
ATOM 565 C CA . SER A 1 73 ? -10.662 1.107 4.590 1.00 96.19 73 SER A CA 1
ATOM 566 C C . SER A 1 73 ? -10.426 1.702 3.220 1.00 96.19 73 SER A C 1
ATOM 568 O O . SER A 1 73 ? -9.978 2.846 3.100 1.00 96.19 73 SER A O 1
ATOM 570 N N . ARG A 1 74 ? -10.838 0.990 2.178 1.00 94.25 74 ARG A N 1
ATOM 571 C CA . ARG A 1 74 ? -11.037 1.608 0.869 1.00 94.25 74 ARG A CA 1
ATOM 572 C C . ARG A 1 74 ? -12.150 2.665 0.940 1.00 94.25 74 ARG A C 1
ATOM 574 O O . ARG A 1 74 ? -13.117 2.491 1.695 1.00 94.25 74 ARG A O 1
ATOM 581 N N . PRO A 1 75 ? -12.058 3.746 0.143 1.00 92.25 75 PRO A N 1
ATOM 582 C CA . PRO A 1 75 ? -12.950 4.901 0.267 1.00 92.25 75 PRO A CA 1
ATOM 583 C C . PRO A 1 75 ? -14.418 4.570 -0.024 1.00 92.25 75 PRO A C 1
ATOM 585 O O . PRO A 1 75 ? -15.313 5.168 0.566 1.00 92.25 75 PRO A O 1
ATOM 588 N N . TYR A 1 76 ? -14.685 3.586 -0.884 1.00 89.38 76 TYR A N 1
ATOM 589 C CA . TYR A 1 76 ? -16.039 3.250 -1.331 1.00 89.38 76 TYR A CA 1
ATOM 590 C C . TYR A 1 76 ? -16.877 2.462 -0.307 1.00 89.38 76 TYR A C 1
ATOM 592 O O . TYR A 1 76 ? -18.076 2.294 -0.516 1.00 89.38 76 TYR A O 1
ATOM 600 N N . LEU A 1 77 ? -16.282 1.989 0.794 1.00 88.94 77 LEU A N 1
ATOM 601 C CA . LEU A 1 77 ? -16.986 1.259 1.861 1.00 88.94 77 LEU A CA 1
ATOM 602 C C . LEU A 1 77 ? -16.712 1.816 3.262 1.00 88.94 77 LEU A C 1
ATOM 604 O O . LEU A 1 77 ? -16.988 1.161 4.266 1.00 88.94 77 LEU A O 1
ATOM 608 N N . ASN A 1 78 ? -16.229 3.055 3.347 1.00 87.69 78 ASN A N 1
ATOM 609 C CA . ASN A 1 78 ? -16.033 3.725 4.624 1.00 87.69 78 ASN A CA 1
ATOM 610 C C . ASN A 1 78 ? -17.362 4.282 5.172 1.00 87.69 78 ASN A C 1
ATOM 612 O O . ASN A 1 78 ? -17.695 5.452 4.982 1.00 87.69 78 ASN A O 1
ATOM 616 N N . THR A 1 79 ? -18.131 3.432 5.853 1.00 89.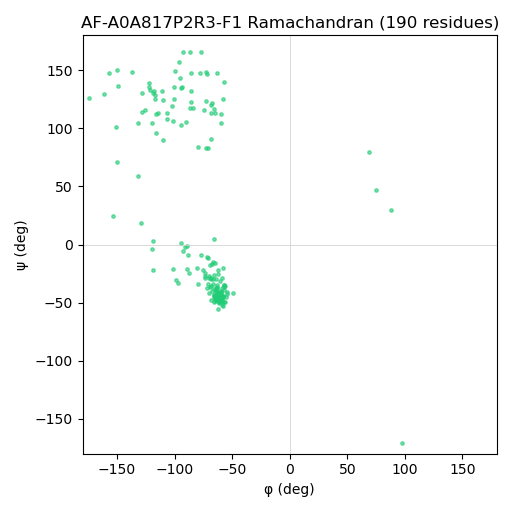19 79 THR A N 1
ATOM 617 C CA . THR A 1 79 ? -19.424 3.790 6.468 1.00 89.19 79 THR A CA 1
ATOM 618 C C . THR A 1 79 ? -19.307 4.313 7.901 1.00 89.19 79 THR A C 1
ATOM 620 O O . THR A 1 79 ? -20.322 4.620 8.527 1.00 89.19 79 THR A O 1
ATOM 623 N N . LEU A 1 80 ? -18.096 4.380 8.457 1.00 91.94 80 LEU A N 1
ATOM 624 C CA . LEU A 1 80 ? -17.869 4.758 9.849 1.00 91.94 80 LEU A CA 1
ATOM 625 C C . LEU A 1 80 ? -17.790 6.286 10.013 1.00 91.94 80 LEU A C 1
ATOM 627 O O . LEU A 1 80 ? -17.320 7.025 9.140 1.00 91.94 80 LEU A O 1
ATOM 631 N N . SER A 1 81 ? -18.256 6.767 11.166 1.00 91.69 81 SER A N 1
ATOM 632 C CA . SER A 1 81 ? -18.141 8.171 11.559 1.00 91.69 81 SER A CA 1
ATOM 633 C C . SER A 1 81 ? -16.983 8.329 12.535 1.00 91.69 81 SER A C 1
ATOM 635 O O . SER A 1 81 ? -16.964 7.667 13.568 1.00 91.69 81 SER A O 1
ATOM 637 N N . TYR A 1 82 ? -16.050 9.218 12.205 1.00 92.12 82 TYR A N 1
ATOM 638 C CA . TYR A 1 82 ? -14.841 9.497 12.975 1.00 92.12 82 TYR A CA 1
ATOM 639 C C . TYR A 1 82 ? -14.589 10.998 13.041 1.00 92.12 82 TYR A C 1
ATOM 641 O O . TYR A 1 82 ? -14.891 11.703 12.075 1.00 92.12 82 TYR A O 1
ATOM 649 N N . ASP A 1 83 ? -13.988 11.449 14.142 1.00 92.69 83 ASP A N 1
ATOM 650 C CA . ASP A 1 83 ? -13.583 12.847 14.339 1.00 92.69 83 ASP A CA 1
ATOM 651 C C . ASP A 1 83 ? -12.463 13.262 13.374 1.00 92.69 83 ASP A C 1
ATOM 653 O O . ASP A 1 83 ? -12.421 14.397 12.904 1.00 92.69 83 ASP A O 1
ATOM 657 N N . ALA A 1 84 ? -11.571 12.322 13.045 1.00 94.12 84 ALA A N 1
ATOM 658 C CA . ALA A 1 84 ? -10.485 12.508 12.094 1.00 94.12 84 ALA A CA 1
ATOM 659 C C . ALA A 1 84 ? -10.596 11.498 10.947 1.00 94.12 84 ALA A C 1
ATOM 661 O O . ALA A 1 84 ? -10.777 10.300 11.165 1.00 94.12 84 ALA A O 1
ATOM 662 N N . LYS A 1 85 ? -10.454 11.988 9.714 1.00 94.12 85 LYS A N 1
ATOM 663 C CA . LYS A 1 85 ? -10.385 11.171 8.498 1.00 94.12 85 LYS A CA 1
ATOM 664 C C . LYS A 1 85 ? -9.147 11.580 7.718 1.00 94.12 85 LYS A C 1
ATOM 666 O O . LYS A 1 85 ? -8.923 12.766 7.497 1.00 94.12 85 LYS A O 1
ATOM 671 N N . MET A 1 86 ? -8.349 10.596 7.327 1.00 94.94 86 MET A N 1
ATOM 672 C CA . MET A 1 86 ? -7.127 10.795 6.555 1.00 94.94 86 MET A CA 1
ATOM 673 C C . MET A 1 86 ? -7.235 10.000 5.261 1.00 94.94 86 MET A C 1
ATOM 675 O O . MET A 1 86 ? -7.713 8.866 5.267 1.00 94.94 86 MET A O 1
ATOM 679 N N . GLU A 1 87 ? -6.792 10.600 4.163 1.00 94.25 87 GLU A N 1
ATOM 680 C CA . GLU A 1 87 ? -6.741 9.959 2.855 1.00 94.25 87 GLU A CA 1
ATOM 681 C C . GLU A 1 87 ? -5.283 9.728 2.460 1.00 94.25 87 GLU A C 1
ATOM 683 O O . GLU A 1 87 ? -4.446 10.626 2.569 1.00 94.25 87 GLU A O 1
ATOM 688 N N . ILE A 1 88 ? -4.981 8.513 2.004 1.00 94.38 88 ILE A N 1
ATOM 689 C CA . ILE A 1 88 ? -3.676 8.174 1.439 1.00 94.38 88 ILE A CA 1
ATOM 690 C C . ILE A 1 88 ? -3.758 8.439 -0.064 1.00 94.38 88 ILE A C 1
ATOM 692 O O . ILE A 1 88 ? -4.373 7.668 -0.795 1.00 94.38 88 ILE A O 1
ATOM 696 N N . THR A 1 89 ? -3.136 9.525 -0.522 1.00 92.38 89 THR A N 1
ATOM 697 C CA . THR A 1 89 ? -3.204 9.966 -1.928 1.00 92.38 89 THR A CA 1
ATOM 698 C C . THR A 1 89 ? -2.088 9.406 -2.815 1.00 92.38 89 THR A C 1
ATOM 700 O O . THR A 1 89 ? -2.070 9.681 -4.010 1.00 92.38 89 THR A O 1
ATOM 703 N N . GLY A 1 90 ? -1.160 8.625 -2.252 1.00 95.25 90 GLY A N 1
ATOM 704 C CA . GLY A 1 90 ? -0.012 8.056 -2.965 1.00 95.25 90 GLY A CA 1
ATOM 705 C C . GLY A 1 90 ? 1.280 8.857 -2.791 1.00 95.25 90 GLY A C 1
ATOM 706 O O . GLY A 1 90 ? 1.374 9.753 -1.949 1.00 95.25 90 GLY A O 1
ATOM 707 N N . PHE A 1 91 ? 2.297 8.486 -3.562 1.00 97.75 91 PHE A N 1
ATOM 708 C CA . PHE A 1 91 ? 3.603 9.133 -3.586 1.00 97.75 91 PHE A CA 1
ATOM 709 C C . PHE A 1 91 ? 3.589 10.430 -4.383 1.00 97.75 91 PHE A C 1
ATOM 711 O O . PHE A 1 91 ? 2.875 10.561 -5.372 1.00 97.75 91 PHE A O 1
ATOM 718 N N . LYS A 1 92 ? 4.423 11.376 -3.947 1.00 97.12 92 LYS A N 1
ATOM 719 C CA . LYS A 1 92 ? 4.830 12.535 -4.745 1.00 97.12 92 LYS A CA 1
ATOM 720 C C . LYS A 1 92 ? 6.041 12.185 -5.606 1.00 97.12 92 LYS A C 1
ATOM 722 O O . LYS A 1 92 ? 6.738 11.210 -5.320 1.00 97.12 92 LYS A O 1
ATOM 727 N N . ASP A 1 93 ? 6.340 13.031 -6.585 1.00 97.31 93 ASP A N 1
ATOM 728 C CA . ASP A 1 93 ? 7.514 12.914 -7.456 1.00 97.31 93 ASP A CA 1
ATOM 729 C C . ASP A 1 93 ? 8.818 12.686 -6.665 1.00 97.31 93 ASP A C 1
ATOM 731 O O . ASP A 1 93 ? 9.634 11.834 -7.028 1.00 97.31 93 ASP A O 1
ATOM 735 N N . GLU A 1 94 ? 9.006 13.390 -5.542 1.00 97.44 94 GLU A N 1
ATOM 736 C CA . GLU A 1 94 ? 10.198 13.232 -4.703 1.00 97.44 94 GLU A CA 1
ATOM 737 C C . GLU A 1 94 ? 10.237 11.868 -4.004 1.00 97.44 94 GLU A C 1
ATOM 739 O O . GLU A 1 94 ? 11.307 11.275 -3.880 1.00 97.44 94 GLU A O 1
ATOM 744 N N . ASN A 1 95 ? 9.075 11.345 -3.595 1.00 97.75 95 ASN A N 1
ATOM 745 C CA . ASN A 1 95 ? 8.980 10.022 -2.979 1.00 97.75 95 ASN A CA 1
ATOM 746 C C . ASN A 1 95 ? 9.272 8.916 -3.992 1.00 97.75 95 ASN A C 1
ATOM 748 O O . ASN A 1 95 ? 9.904 7.931 -3.632 1.00 97.75 95 ASN A O 1
ATOM 752 N N . ILE A 1 96 ? 8.858 9.080 -5.254 1.00 98.19 96 ILE A N 1
ATOM 753 C CA . ILE A 1 96 ? 9.202 8.138 -6.328 1.00 98.19 96 ILE A CA 1
ATOM 754 C C . ILE A 1 96 ? 10.720 8.080 -6.493 1.00 98.19 96 ILE A C 1
ATOM 756 O O . ILE A 1 96 ? 11.291 6.992 -6.526 1.00 98.19 96 ILE A O 1
ATOM 760 N N . LYS A 1 97 ? 11.378 9.245 -6.566 1.00 97.81 97 LYS A N 1
ATOM 761 C CA . LYS A 1 97 ? 12.837 9.320 -6.686 1.00 97.81 97 LYS A CA 1
ATOM 762 C C . LYS A 1 97 ? 13.534 8.623 -5.518 1.00 97.81 97 LYS A C 1
ATOM 764 O O . LYS A 1 97 ? 14.364 7.748 -5.748 1.00 97.81 97 LYS A O 1
ATOM 769 N N . GLU A 1 98 ? 13.166 8.991 -4.294 1.00 98.12 98 GLU A N 1
ATOM 770 C CA . GLU A 1 98 ? 13.734 8.415 -3.076 1.00 98.12 98 GLU A CA 1
ATOM 771 C C . GLU A 1 98 ? 13.529 6.896 -3.022 1.00 98.12 98 GLU A C 1
ATOM 773 O O . GLU A 1 98 ? 14.464 6.150 -2.739 1.00 98.12 98 GLU A O 1
ATOM 778 N N . TYR A 1 99 ? 12.328 6.427 -3.357 1.00 98.19 99 TYR A N 1
ATOM 779 C CA . TYR A 1 99 ? 12.000 5.009 -3.351 1.00 98.19 99 TYR A CA 1
ATOM 780 C C . TYR A 1 99 ? 12.814 4.217 -4.376 1.00 98.19 99 TYR A C 1
ATOM 782 O O . TYR A 1 99 ? 13.357 3.167 -4.044 1.00 98.19 99 TYR A O 1
ATOM 790 N N . VAL A 1 100 ? 12.927 4.712 -5.613 1.00 97.62 100 VAL A N 1
ATOM 791 C CA . VAL A 1 100 ? 13.704 4.043 -6.668 1.00 97.62 100 VAL A CA 1
ATOM 792 C C . VAL A 1 100 ? 15.175 3.940 -6.265 1.00 97.62 100 VAL A C 1
ATOM 794 O O . VAL A 1 100 ? 15.763 2.868 -6.372 1.00 97.62 100 VAL A O 1
ATOM 797 N N . GLU A 1 101 ? 15.765 5.022 -5.759 1.00 96.50 101 GLU A N 1
ATOM 798 C CA . GLU A 1 101 ? 17.151 5.015 -5.277 1.00 96.50 101 GLU A CA 1
ATOM 799 C C . GLU A 1 101 ? 17.338 4.008 -4.129 1.00 96.50 101 GLU A C 1
ATOM 801 O O . GLU A 1 101 ? 18.256 3.187 -4.167 1.00 96.50 101 GLU A O 1
ATOM 806 N N . GLN A 1 102 ? 16.442 4.010 -3.135 1.00 96.75 102 GLN A N 1
ATOM 807 C CA . GLN A 1 102 ? 16.493 3.071 -2.010 1.00 96.75 102 GLN A CA 1
ATOM 808 C C . GLN A 1 102 ? 16.331 1.611 -2.448 1.00 96.75 102 GLN A C 1
ATOM 810 O O . GLN A 1 102 ? 17.068 0.755 -1.960 1.00 96.75 102 GLN A O 1
ATOM 815 N N . PHE A 1 103 ? 15.413 1.327 -3.374 1.00 96.56 103 PHE A N 1
ATOM 816 C CA . PHE A 1 103 ? 15.161 -0.020 -3.880 1.00 96.56 103 PHE A CA 1
ATOM 817 C C . PHE A 1 103 ? 16.419 -0.630 -4.512 1.00 96.56 103 PHE A C 1
ATOM 819 O O . PHE A 1 103 ? 16.840 -1.721 -4.130 1.00 96.56 103 PHE A O 1
ATOM 826 N N . PHE A 1 104 ? 17.062 0.079 -5.447 1.00 94.75 104 PHE A N 1
ATOM 827 C CA . PHE A 1 104 ? 18.240 -0.457 -6.141 1.00 94.75 104 PHE A CA 1
ATOM 828 C C . PHE A 1 104 ? 19.472 -0.535 -5.239 1.00 94.75 104 PHE A C 1
ATOM 830 O O . PHE A 1 104 ? 20.225 -1.499 -5.344 1.00 94.75 104 PHE A O 1
ATOM 837 N N . ASN A 1 105 ? 19.638 0.402 -4.300 1.00 93.69 105 ASN A N 1
ATOM 838 C CA . ASN A 1 105 ? 20.714 0.338 -3.306 1.00 93.69 105 ASN A CA 1
ATOM 839 C C . ASN A 1 105 ? 20.614 -0.892 -2.386 1.00 93.69 105 ASN A C 1
ATOM 841 O O . ASN A 1 105 ? 21.618 -1.307 -1.817 1.00 93.69 105 ASN A O 1
ATOM 845 N N . GLN A 1 106 ? 19.413 -1.447 -2.196 1.00 92.69 106 GLN A N 1
ATOM 846 C CA . GLN A 1 106 ? 19.195 -2.656 -1.394 1.00 92.69 106 GLN A CA 1
ATOM 847 C C . GLN A 1 106 ? 19.305 -3.953 -2.207 1.00 92.69 106 GLN A C 1
ATOM 849 O O . GLN A 1 106 ? 19.490 -5.017 -1.619 1.00 92.69 106 GLN A O 1
ATOM 854 N N . MET A 1 107 ? 19.147 -3.879 -3.531 1.00 87.69 107 MET A N 1
ATOM 855 C CA . MET A 1 107 ? 19.066 -5.046 -4.417 1.00 87.69 107 MET A CA 1
ATOM 856 C C . MET A 1 107 ? 20.385 -5.376 -5.120 1.00 87.69 107 MET A C 1
ATOM 858 O O . MET A 1 107 ? 20.619 -6.542 -5.428 1.00 87.69 107 MET A O 1
ATOM 862 N N . GLU A 1 108 ? 21.219 -4.376 -5.405 1.00 86.25 108 GLU A N 1
ATOM 863 C CA . GLU A 1 108 ? 22.481 -4.545 -6.132 1.00 86.25 108 GLU A CA 1
ATOM 864 C C . GLU A 1 108 ? 23.675 -4.572 -5.168 1.00 86.25 108 GLU A C 1
ATOM 866 O O . GLU A 1 108 ? 23.792 -3.720 -4.288 1.00 86.25 108 GLU A O 1
ATOM 871 N N . ASP A 1 109 ? 24.599 -5.515 -5.374 1.00 83.56 109 ASP A N 1
ATOM 872 C CA . ASP A 1 109 ? 25.834 -5.608 -4.580 1.00 83.56 109 ASP A CA 1
ATOM 873 C C . ASP A 1 109 ? 26.841 -4.497 -4.941 1.00 83.56 109 ASP A C 1
ATOM 875 O O . ASP A 1 109 ? 27.640 -4.060 -4.110 1.00 83.56 109 ASP A O 1
ATOM 879 N N . GLU A 1 110 ? 26.805 -4.027 -6.193 1.00 87.88 110 GLU A N 1
ATOM 880 C CA . GLU A 1 110 ? 27.686 -2.981 -6.712 1.00 87.88 110 GLU A CA 1
ATOM 881 C C . GLU A 1 110 ? 26.954 -1.636 -6.794 1.00 87.88 110 GLU A C 1
ATOM 883 O O . GLU A 1 110 ? 25.989 -1.471 -7.545 1.00 87.88 110 GLU A O 1
ATOM 888 N N . LEU A 1 111 ? 27.467 -0.640 -6.063 1.00 88.38 111 LEU A N 1
ATOM 889 C CA . LEU A 1 111 ? 26.880 0.702 -5.993 1.00 88.38 111 LEU A CA 1
ATOM 890 C C . LEU A 1 111 ? 26.749 1.368 -7.372 1.00 88.38 111 LEU A C 1
ATOM 892 O O . LEU A 1 111 ? 25.741 2.014 -7.651 1.00 88.38 111 LEU A O 1
ATOM 896 N N . ASP A 1 112 ? 27.739 1.193 -8.249 1.00 91.19 112 ASP A N 1
ATOM 897 C CA . ASP A 1 112 ? 27.711 1.785 -9.589 1.00 91.19 112 ASP A CA 1
ATOM 898 C C . ASP A 1 112 ? 26.550 1.221 -10.427 1.00 91.19 112 ASP A C 1
ATOM 900 O O . ASP A 1 112 ? 25.845 1.980 -11.098 1.00 91.19 112 ASP A O 1
ATOM 904 N N . ASN A 1 113 ? 26.268 -0.083 -10.319 1.00 88.38 113 ASN A N 1
ATOM 905 C CA . ASN A 1 113 ? 25.132 -0.709 -11.000 1.00 88.38 113 ASN A CA 1
ATOM 906 C C . ASN A 1 113 ? 23.795 -0.216 -10.432 1.00 88.38 113 ASN A C 1
ATOM 908 O O . ASN A 1 113 ? 22.877 0.080 -11.204 1.00 88.38 113 ASN A O 1
ATOM 912 N N . ALA A 1 114 ? 23.697 -0.052 -9.106 1.00 91.06 114 ALA A N 1
ATOM 913 C CA . ALA A 1 114 ? 22.515 0.514 -8.452 1.00 91.06 114 ALA A CA 1
ATOM 914 C C . ALA A 1 114 ? 22.201 1.929 -8.967 1.00 91.06 114 ALA A C 1
ATOM 916 O O . ALA A 1 114 ? 21.056 2.246 -9.312 1.00 91.06 114 ALA A O 1
ATOM 917 N N . ILE A 1 115 ? 23.229 2.776 -9.076 1.00 93.75 115 ILE A N 1
ATOM 918 C CA . ILE A 1 115 ? 23.109 4.148 -9.581 1.00 93.75 115 ILE A CA 1
ATOM 919 C C . ILE A 1 115 ? 22.688 4.145 -11.055 1.00 93.75 115 ILE A C 1
ATOM 921 O O . ILE A 1 115 ? 21.770 4.874 -11.431 1.00 93.75 115 ILE A O 1
ATOM 925 N N . ILE A 1 116 ? 23.305 3.308 -11.893 1.00 92.56 116 ILE A N 1
ATOM 926 C CA . ILE A 1 116 ? 22.978 3.235 -13.324 1.00 92.56 116 ILE A CA 1
ATOM 927 C C . ILE A 1 116 ? 21.524 2.791 -13.529 1.00 92.56 116 ILE A C 1
ATOM 929 O O . ILE A 1 116 ? 20.782 3.444 -14.269 1.00 92.56 116 ILE A O 1
ATOM 933 N N . LYS A 1 117 ? 21.085 1.717 -12.858 1.00 90.94 117 LYS A N 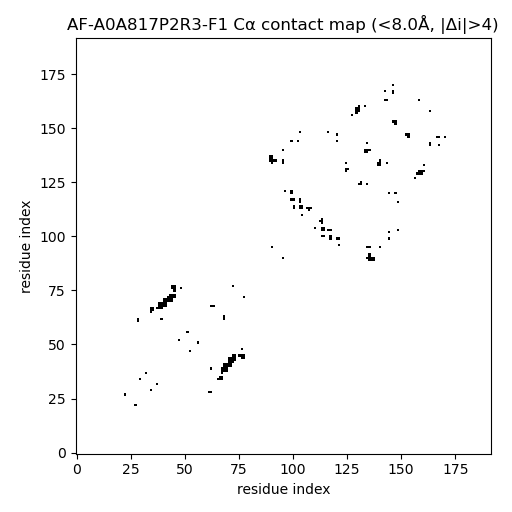1
ATOM 934 C CA . LYS A 1 117 ? 19.718 1.191 -13.002 1.00 90.94 117 LYS A CA 1
ATOM 935 C C . LYS A 1 117 ? 18.664 2.160 -12.474 1.00 90.94 117 LYS A C 1
ATOM 937 O O . LYS A 1 117 ? 17.676 2.400 -13.170 1.00 90.94 117 LYS A O 1
ATOM 942 N N . SER A 1 118 ? 18.885 2.753 -11.299 1.00 94.81 118 SER A N 1
ATOM 943 C CA . SER A 1 118 ? 17.959 3.736 -10.719 1.00 94.81 118 SER A CA 1
ATOM 944 C C . SER A 1 118 ? 17.805 4.969 -11.616 1.00 94.81 118 SER A C 1
ATOM 946 O O . SER A 1 118 ? 16.681 5.367 -11.925 1.00 94.81 118 SER A O 1
ATOM 948 N N . GLN A 1 119 ? 18.907 5.532 -12.122 1.00 95.12 119 GLN A N 1
ATOM 949 C CA . GLN A 1 119 ? 18.869 6.674 -13.041 1.00 95.12 119 GLN A CA 1
ATOM 950 C C . GLN A 1 119 ? 18.189 6.328 -14.370 1.00 95.12 119 GLN A C 1
ATOM 952 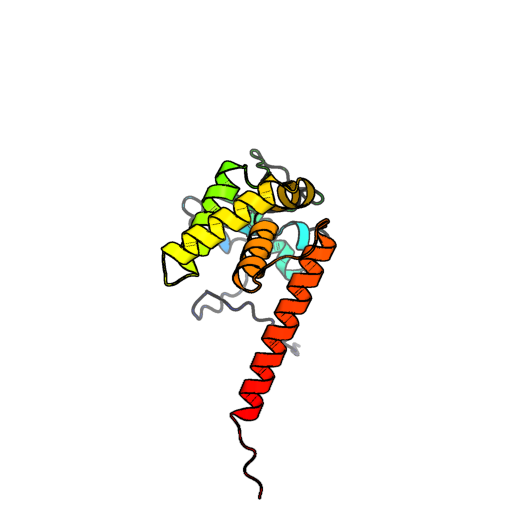O O . GLN A 1 119 ? 17.409 7.132 -14.891 1.00 95.12 119 GLN A O 1
ATOM 957 N N . ALA A 1 120 ? 18.455 5.139 -14.918 1.00 93.00 120 ALA A N 1
ATOM 958 C CA . ALA A 1 120 ? 17.821 4.674 -16.146 1.00 93.00 120 ALA A CA 1
ATOM 959 C C . ALA A 1 120 ? 16.300 4.530 -15.976 1.00 93.00 120 ALA A C 1
ATOM 961 O O . ALA A 1 120 ? 15.548 5.037 -16.815 1.00 93.00 120 ALA A O 1
ATOM 962 N N . LEU A 1 121 ? 15.847 3.928 -14.869 1.00 93.31 121 LEU A N 1
ATOM 963 C CA . LEU A 1 121 ? 14.423 3.798 -14.566 1.00 93.31 121 LEU A CA 1
ATOM 964 C C . LEU A 1 121 ? 13.769 5.167 -14.368 1.00 93.31 121 LEU A C 1
ATOM 966 O O . LEU A 1 121 ? 12.733 5.436 -14.970 1.00 93.31 121 LEU 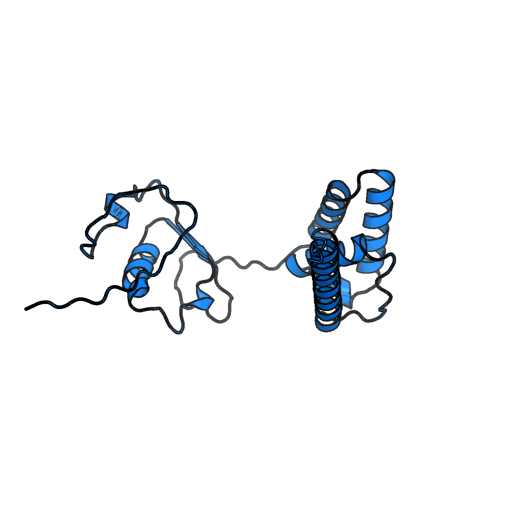A O 1
ATOM 970 N N . LEU A 1 122 ? 14.371 6.061 -13.579 1.00 95.50 122 LEU A N 1
ATOM 971 C CA . LEU A 1 122 ? 13.820 7.400 -13.347 1.00 95.50 122 LEU A CA 1
ATOM 972 C C . LEU A 1 122 ? 13.680 8.188 -14.651 1.00 95.50 122 LEU A C 1
ATOM 974 O O . LEU A 1 122 ? 12.641 8.802 -14.894 1.00 95.50 122 LEU A O 1
ATOM 978 N N . LYS A 1 123 ? 14.684 8.117 -15.531 1.00 94.00 123 LYS A N 1
ATOM 979 C CA . LYS A 1 123 ? 14.620 8.741 -16.855 1.00 94.00 123 LYS A CA 1
ATOM 980 C C . LYS A 1 123 ? 13.491 8.155 -17.704 1.00 94.00 123 LYS A C 1
ATOM 982 O O . LYS A 1 123 ? 12.766 8.909 -18.360 1.00 94.00 123 LYS A O 1
ATOM 987 N N . TYR A 1 124 ? 13.335 6.831 -17.704 1.00 91.25 124 TYR A N 1
ATOM 988 C CA . TYR A 1 124 ? 12.249 6.157 -18.415 1.00 91.25 124 TYR A CA 1
ATOM 989 C C . TYR A 1 124 ? 10.883 6.603 -17.884 1.00 91.25 124 TYR A C 1
ATOM 991 O O . TYR A 1 124 ? 10.032 7.033 -18.663 1.00 91.25 124 TYR A O 1
ATOM 999 N N . LEU A 1 125 ? 10.701 6.577 -16.566 1.00 92.00 125 LEU A N 1
ATOM 1000 C CA . LEU A 1 125 ? 9.485 6.994 -15.882 1.00 92.00 125 LEU A CA 1
ATOM 1001 C C . LEU A 1 125 ? 9.107 8.444 -16.232 1.00 92.00 125 LEU A C 1
ATOM 1003 O O . LEU A 1 125 ? 7.991 8.695 -16.673 1.00 92.00 125 LEU A O 1
ATOM 1007 N N . GLN A 1 126 ? 10.053 9.382 -16.149 1.00 91.56 126 GLN A N 1
ATOM 1008 C CA . GLN A 1 126 ? 9.822 10.803 -16.450 1.00 91.56 126 GLN A CA 1
ATOM 1009 C C . GLN A 1 126 ? 9.515 11.079 -17.930 1.00 91.56 126 GLN A C 1
ATOM 1011 O O . GLN A 1 126 ? 8.792 12.022 -18.252 1.00 91.56 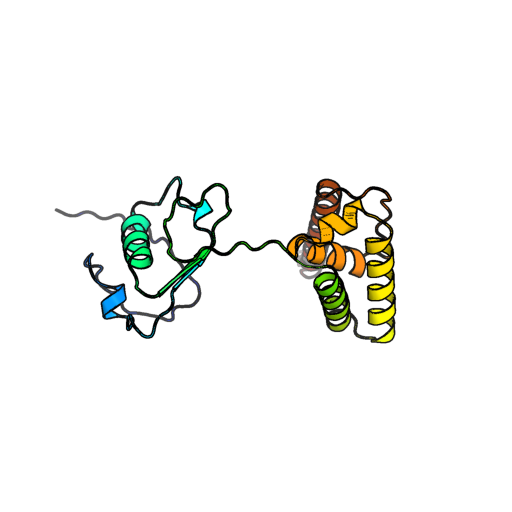126 GLN A O 1
ATOM 1016 N N . THR A 1 127 ? 10.046 10.264 -18.845 1.00 90.56 127 THR A N 1
ATOM 1017 C CA . THR A 1 127 ? 9.813 10.428 -20.291 1.00 90.56 127 THR A CA 1
ATOM 1018 C C . THR A 1 127 ? 8.457 9.852 -20.725 1.00 90.56 127 THR A C 1
ATOM 1020 O O . THR A 1 127 ? 7.912 10.258 -21.753 1.00 90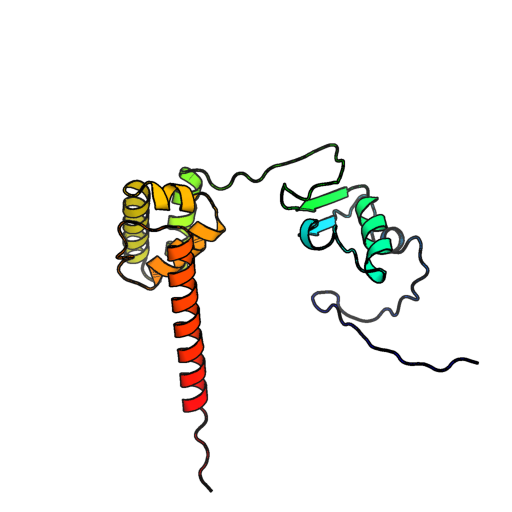.56 127 THR A O 1
ATOM 1023 N N . ASN A 1 128 ? 7.867 8.949 -19.935 1.00 87.75 128 ASN A N 1
ATOM 1024 C CA . ASN A 1 128 ? 6.642 8.229 -20.275 1.00 87.75 128 ASN A CA 1
ATOM 1025 C C . ASN A 1 128 ? 5.494 8.590 -19.311 1.00 87.75 128 ASN A C 1
ATOM 1027 O O . ASN A 1 128 ? 5.336 7.991 -18.250 1.00 87.75 128 ASN A O 1
ATOM 1031 N N . ARG A 1 129 ? 4.626 9.542 -19.694 1.00 87.25 129 ARG A N 1
ATOM 1032 C CA . ARG A 1 129 ? 3.565 10.062 -18.796 1.00 87.25 129 ARG A CA 1
ATOM 1033 C C . ARG A 1 129 ? 2.603 9.001 -18.248 1.00 87.25 129 ARG A C 1
ATOM 1035 O O . ARG A 1 129 ? 2.136 9.151 -17.124 1.00 87.25 129 ARG A O 1
ATOM 1042 N N . SER A 1 130 ? 2.280 7.968 -19.033 1.00 86.94 130 SER A N 1
ATOM 1043 C CA . SER A 1 130 ? 1.356 6.906 -18.601 1.00 86.94 130 SER A CA 1
ATOM 1044 C C . SER A 1 130 ? 1.910 6.164 -17.383 1.00 86.94 130 SER A C 1
ATOM 1046 O O . SER A 1 130 ? 1.288 6.145 -16.321 1.00 86.94 130 SER A O 1
ATOM 1048 N N . ILE A 1 131 ? 3.126 5.626 -17.507 1.00 88.00 131 ILE A N 1
ATOM 1049 C CA . ILE A 1 131 ? 3.772 4.888 -16.420 1.00 88.00 131 ILE A CA 1
ATOM 1050 C C . ILE A 1 131 ? 4.187 5.815 -15.268 1.00 88.00 131 ILE A C 1
ATOM 1052 O O . ILE A 1 131 ? 4.150 5.389 -14.119 1.00 88.00 131 ILE A O 1
ATOM 1056 N N . TRP A 1 132 ? 4.481 7.095 -15.544 1.00 92.38 132 TRP A N 1
ATOM 1057 C CA . TRP A 1 132 ? 4.704 8.105 -14.503 1.00 92.38 132 TRP A CA 1
ATOM 1058 C C . TRP A 1 132 ? 3.506 8.236 -13.564 1.00 92.38 132 TRP A C 1
ATOM 1060 O O . TRP A 1 132 ? 3.655 8.154 -12.347 1.00 92.38 132 TRP A O 1
ATOM 1070 N N . GLY A 1 133 ? 2.300 8.375 -14.124 1.00 91.62 133 GLY A N 1
ATOM 1071 C CA . GLY A 1 133 ? 1.074 8.440 -13.328 1.00 91.62 133 GLY A CA 1
ATOM 1072 C C . GLY A 1 133 ? 0.818 7.150 -12.546 1.00 91.62 133 GLY A C 1
ATOM 1073 O O . GLY A 1 133 ? 0.405 7.194 -11.392 1.00 91.62 133 GLY A O 1
ATOM 1074 N N . VAL A 1 134 ? 1.125 5.993 -13.138 1.00 91.75 134 VAL A N 1
ATOM 1075 C CA . VAL A 1 134 ? 0.994 4.684 -12.476 1.00 91.75 134 VAL A CA 1
ATOM 1076 C C . VAL A 1 134 ? 1.963 4.541 -11.293 1.00 91.75 134 VAL A C 1
ATOM 1078 O O . VAL A 1 134 ? 1.566 4.003 -10.259 1.00 91.75 134 VAL A O 1
ATOM 1081 N N . ALA A 1 135 ? 3.189 5.057 -11.418 1.00 94.25 135 ALA A N 1
ATOM 1082 C CA . ALA A 1 135 ? 4.246 5.006 -10.403 1.00 94.25 135 ALA A CA 1
ATOM 1083 C C . ALA A 1 135 ? 3.941 5.812 -9.126 1.00 94.25 135 ALA A C 1
ATOM 1085 O O . ALA A 1 135 ? 4.568 5.588 -8.095 1.00 94.25 135 ALA A O 1
ATOM 1086 N N . HIS A 1 136 ? 2.953 6.710 -9.152 1.00 95.75 136 HIS A N 1
ATOM 1087 C CA . HIS A 1 136 ? 2.509 7.425 -7.950 1.00 95.75 136 HIS A CA 1
ATOM 1088 C C . HIS A 1 136 ? 1.798 6.512 -6.941 1.00 95.75 136 HIS A C 1
ATOM 1090 O O . HIS A 1 136 ? 1.677 6.852 -5.766 1.00 95.75 136 HIS A O 1
ATOM 1096 N N . MET A 1 137 ? 1.345 5.331 -7.366 1.00 95.31 137 MET A N 1
ATOM 1097 C CA . MET A 1 137 ? 0.838 4.310 -6.455 1.00 95.31 137 MET A CA 1
ATOM 1098 C C . MET A 1 137 ? 2.011 3.455 -5.951 1.00 95.31 137 MET A C 1
ATOM 1100 O O . MET A 1 137 ? 2.610 2.749 -6.765 1.00 95.31 137 MET A O 1
ATOM 1104 N N . PRO A 1 138 ? 2.317 3.433 -4.637 1.00 96.00 138 PRO A N 1
ATOM 1105 C CA . PRO A 1 138 ? 3.510 2.758 -4.111 1.00 96.00 138 PRO A CA 1
ATOM 1106 C C . PRO A 1 138 ? 3.632 1.287 -4.521 1.00 96.00 138 PRO A C 1
ATOM 1108 O O . PRO A 1 138 ? 4.700 0.835 -4.915 1.00 96.00 138 PRO A O 1
ATOM 1111 N N . VAL A 1 139 ? 2.517 0.547 -4.507 1.00 94.12 139 VAL A N 1
ATOM 1112 C CA . VAL A 1 139 ? 2.498 -0.863 -4.929 1.00 94.12 139 VAL A CA 1
ATOM 1113 C C . VAL A 1 139 ? 2.854 -1.033 -6.406 1.00 94.12 139 VAL A C 1
ATOM 1115 O O . VAL A 1 139 ? 3.548 -1.978 -6.758 1.00 94.12 139 VAL A O 1
ATOM 1118 N N . ASN A 1 140 ? 2.428 -0.111 -7.272 1.00 93.69 140 ASN A N 1
ATOM 1119 C CA . ASN A 1 140 ? 2.769 -0.167 -8.690 1.00 93.69 140 ASN A CA 1
ATOM 1120 C C . ASN A 1 140 ? 4.242 0.181 -8.908 1.00 93.69 140 ASN A C 1
ATOM 1122 O O . ASN A 1 140 ? 4.883 -0.434 -9.754 1.00 93.69 140 ASN A O 1
ATOM 1126 N N . LEU A 1 141 ? 4.783 1.141 -8.151 1.00 95.56 141 LEU A N 1
ATOM 1127 C CA . LEU A 1 141 ? 6.203 1.476 -8.215 1.00 95.56 141 LEU A CA 1
ATOM 1128 C C . LEU A 1 141 ? 7.081 0.285 -7.817 1.00 95.56 141 LEU A C 1
ATOM 1130 O O . LEU A 1 141 ? 8.020 -0.024 -8.541 1.00 95.56 141 LEU A O 1
ATOM 1134 N N . GLU A 1 142 ? 6.726 -0.430 -6.748 1.00 94.19 142 GLU A N 1
ATOM 1135 C CA . GLU A 1 142 ? 7.393 -1.678 -6.346 1.00 94.19 142 GLU A CA 1
ATOM 1136 C C . GLU A 1 142 ? 7.405 -2.709 -7.486 1.00 94.19 142 GLU A C 1
ATOM 1138 O O . GLU A 1 142 ? 8.437 -3.311 -7.792 1.00 94.19 142 GLU A O 1
ATOM 1143 N N . VAL A 1 143 ? 6.262 -2.890 -8.162 1.00 91.12 143 VAL A N 1
ATOM 1144 C CA . VAL A 1 143 ? 6.146 -3.792 -9.321 1.00 91.12 143 VAL A CA 1
ATOM 1145 C C . VAL A 1 143 ? 7.090 -3.365 -10.441 1.00 91.12 143 VAL A C 1
ATOM 1147 O O . VAL A 1 143 ? 7.810 -4.196 -10.991 1.00 91.12 143 VAL A O 1
ATOM 1150 N N . ILE A 1 144 ? 7.095 -2.073 -10.776 1.00 91.62 144 ILE A N 1
ATOM 1151 C CA . ILE A 1 144 ? 7.938 -1.512 -11.833 1.00 91.62 144 ILE A CA 1
ATOM 1152 C C . ILE A 1 144 ? 9.418 -1.722 -11.498 1.00 91.62 144 ILE A C 1
ATOM 1154 O O . ILE A 1 144 ? 10.153 -2.238 -12.336 1.00 91.62 144 ILE A O 1
ATOM 1158 N N . CYS A 1 145 ? 9.845 -1.379 -10.279 1.00 92.75 145 CYS A N 1
ATOM 1159 C CA . CYS A 1 145 ? 11.213 -1.580 -9.800 1.00 92.75 145 CYS A CA 1
ATOM 1160 C C . CYS A 1 145 ? 11.617 -3.060 -9.846 1.00 92.75 145 CYS A C 1
ATOM 1162 O O . CYS A 1 145 ? 12.690 -3.406 -10.343 1.00 92.75 145 CYS A O 1
ATOM 1164 N N . SER A 1 146 ? 10.728 -3.947 -9.396 1.00 89.56 146 SER A N 1
ATOM 1165 C CA . SER A 1 146 ? 10.948 -5.393 -9.418 1.00 89.56 146 SER A CA 1
ATOM 1166 C C . SER A 1 146 ? 11.150 -5.914 -10.837 1.00 89.56 146 SER A C 1
ATOM 1168 O O . SER A 1 146 ? 12.122 -6.625 -11.084 1.00 89.56 146 SER A O 1
ATOM 1170 N N . ILE A 1 147 ? 10.296 -5.535 -11.789 1.00 86.19 147 ILE A N 1
ATOM 1171 C CA . ILE A 1 147 ? 10.452 -5.960 -13.186 1.00 86.19 147 ILE A CA 1
ATOM 1172 C C . ILE A 1 147 ? 11.743 -5.379 -13.775 1.00 86.19 147 ILE A C 1
ATOM 1174 O O . ILE A 1 147 ? 12.546 -6.124 -14.328 1.00 86.19 147 ILE A O 1
ATOM 1178 N N . TRP A 1 148 ? 11.995 -4.083 -13.570 1.00 88.56 148 TRP A N 1
ATOM 1179 C CA . TRP A 1 148 ? 13.190 -3.397 -14.074 1.00 88.56 148 TRP A CA 1
ATOM 1180 C C . TRP A 1 148 ? 14.501 -3.976 -13.528 1.00 88.56 148 TRP A C 1
ATOM 1182 O O . TRP A 1 148 ? 15.523 -3.958 -14.202 1.00 88.56 148 TRP A O 1
ATOM 1192 N N . SER A 1 149 ? 14.503 -4.500 -12.301 1.00 86.56 149 SER A N 1
ATOM 1193 C CA . SER A 1 149 ? 15.699 -5.141 -11.739 1.00 86.56 149 SER A CA 1
ATOM 1194 C C . SER A 1 149 ? 16.041 -6.481 -12.397 1.00 86.56 149 SER A C 1
ATOM 1196 O O . SER A 1 149 ? 17.213 -6.859 -12.408 1.00 86.56 149 SER A O 1
ATOM 1198 N N . ASN A 1 150 ? 15.041 -7.185 -12.944 1.00 77.44 150 ASN A N 1
ATOM 1199 C CA . ASN A 1 150 ? 15.180 -8.539 -13.486 1.00 77.44 150 ASN A CA 1
ATOM 1200 C C . ASN A 1 150 ? 15.267 -8.587 -15.019 1.00 77.44 150 ASN A C 1
ATOM 1202 O O . ASN A 1 150 ? 15.747 -9.586 -15.551 1.00 77.44 150 ASN A O 1
ATOM 1206 N N . GLU A 1 151 ? 14.796 -7.556 -15.720 1.00 69.00 151 GLU A N 1
ATOM 1207 C CA . GLU A 1 151 ? 14.837 -7.463 -17.181 1.00 69.00 151 GLU A CA 1
ATOM 1208 C C . GLU A 1 151 ? 15.585 -6.202 -17.622 1.00 69.00 151 GLU A C 1
ATOM 1210 O O . GLU A 1 151 ? 15.328 -5.115 -17.109 1.00 69.00 151 GLU A O 1
ATOM 1215 N N . ASP A 1 152 ? 16.473 -6.330 -18.614 1.00 58.53 152 ASP A N 1
ATOM 1216 C CA . ASP A 1 152 ? 17.283 -5.210 -19.121 1.00 58.53 152 ASP A CA 1
ATOM 1217 C C . ASP A 1 152 ? 16.444 -4.105 -19.791 1.00 58.53 152 ASP A C 1
ATOM 1219 O O . ASP A 1 152 ? 16.919 -2.980 -19.967 1.00 58.53 152 ASP A O 1
ATOM 1223 N N . SER A 1 153 ? 15.183 -4.381 -20.148 1.00 56.94 153 SER A N 1
ATOM 1224 C CA . SER A 1 153 ? 14.273 -3.353 -20.650 1.00 56.94 153 SER A CA 1
ATOM 1225 C C . SER A 1 153 ? 12.800 -3.750 -20.580 1.00 56.94 153 SER A C 1
ATOM 1227 O O . SER A 1 153 ? 12.389 -4.752 -21.162 1.00 56.94 153 SER A O 1
ATOM 1229 N N . LEU A 1 154 ? 11.973 -2.873 -20.005 1.00 63.38 154 LEU A N 1
ATOM 1230 C CA . LEU A 1 154 ? 10.538 -2.830 -20.290 1.00 63.38 154 LEU A CA 1
ATOM 1231 C C . LEU A 1 154 ? 10.347 -2.340 -21.740 1.00 63.38 154 LEU A C 1
ATOM 1233 O O . LEU A 1 154 ? 10.259 -1.138 -21.985 1.00 63.38 154 LEU A O 1
ATOM 1237 N N . GLU A 1 155 ? 10.299 -3.245 -22.722 1.00 57.88 155 GLU A N 1
ATOM 1238 C CA . GLU A 1 155 ? 10.228 -2.901 -24.163 1.00 57.88 155 GLU A CA 1
ATOM 1239 C C . GLU A 1 155 ? 8.931 -2.192 -24.608 1.00 57.88 155 GLU A C 1
ATOM 1241 O O . GLU A 1 155 ? 8.715 -1.912 -25.789 1.00 57.88 155 GLU A O 1
ATOM 1246 N N . THR A 1 156 ? 8.027 -1.861 -23.696 1.00 55.19 156 THR A N 1
ATOM 1247 C CA . THR A 1 156 ? 6.682 -1.419 -24.054 1.00 55.19 156 THR A CA 1
ATOM 1248 C C . THR A 1 156 ? 6.559 0.100 -23.944 1.00 55.19 156 THR A C 1
ATOM 1250 O O . THR A 1 156 ? 6.507 0.685 -22.864 1.00 55.19 156 THR A O 1
ATOM 1253 N N . LYS A 1 157 ? 6.511 0.758 -25.111 1.00 54.41 157 LYS A N 1
ATOM 1254 C CA . LYS A 1 157 ? 6.275 2.208 -25.257 1.00 54.41 157 LYS A CA 1
ATOM 1255 C C . LYS A 1 157 ? 4.951 2.686 -24.643 1.00 54.41 157 LYS A C 1
ATOM 1257 O O . LYS A 1 157 ? 4.842 3.863 -24.329 1.00 54.41 157 LYS A O 1
ATOM 1262 N N . ASP A 1 158 ? 3.994 1.784 -24.423 1.00 61.69 158 ASP A N 1
ATOM 1263 C CA . ASP A 1 158 ? 2.645 2.103 -23.945 1.00 61.69 158 ASP A CA 1
ATOM 1264 C C . ASP A 1 158 ? 2.228 1.199 -22.773 1.00 61.69 158 ASP A C 1
ATOM 1266 O O . ASP A 1 158 ? 1.245 0.457 -22.840 1.00 61.69 158 ASP A O 1
ATOM 1270 N N . LEU A 1 159 ? 2.993 1.233 -21.678 1.00 72.19 159 LEU A N 1
ATOM 1271 C CA . LEU A 1 159 ? 2.610 0.522 -20.459 1.00 72.19 159 LEU A CA 1
ATOM 1272 C C . LEU A 1 159 ? 1.334 1.117 -19.847 1.00 72.19 159 LEU A C 1
ATOM 1274 O O . LEU A 1 159 ? 1.290 2.261 -19.383 1.00 72.19 159 LEU A O 1
ATOM 1278 N N . THR A 1 160 ? 0.301 0.285 -19.814 1.00 80.25 160 THR A N 1
ATOM 1279 C CA . THR A 1 160 ? -0.899 0.439 -18.990 1.00 80.25 160 THR A CA 1
ATOM 1280 C C . THR A 1 160 ? -0.721 -0.312 -17.668 1.00 80.25 160 THR A C 1
ATOM 1282 O O . THR A 1 160 ? 0.144 -1.182 -17.538 1.00 80.25 160 THR A O 1
ATOM 1285 N N . ILE A 1 161 ? -1.580 -0.040 -16.682 1.00 85.25 161 ILE A N 1
ATOM 1286 C CA . ILE A 1 161 ? -1.594 -0.819 -15.435 1.00 85.25 161 ILE A CA 1
ATOM 1287 C C . ILE A 1 161 ? -1.862 -2.310 -15.704 1.00 85.25 161 ILE A C 1
ATOM 1289 O O . ILE A 1 161 ? -1.224 -3.172 -15.113 1.00 85.25 161 ILE A O 1
ATOM 1293 N N . THR A 1 162 ? -2.734 -2.640 -16.661 1.00 86.62 162 THR A N 1
ATOM 1294 C CA . THR A 1 162 ? -3.030 -4.031 -17.030 1.00 86.62 162 THR A CA 1
ATOM 1295 C C . THR A 1 162 ? -1.813 -4.731 -17.625 1.00 86.62 162 THR A C 1
ATOM 1297 O O . THR A 1 162 ? -1.502 -5.848 -17.223 1.00 86.62 162 THR A O 1
ATOM 1300 N N . SER A 1 163 ? -1.091 -4.082 -18.544 1.00 84.31 163 SER A N 1
ATOM 1301 C CA . SER A 1 163 ? 0.133 -4.670 -19.099 1.00 84.31 163 SER A CA 1
ATOM 1302 C C . SER A 1 163 ? 1.204 -4.852 -18.027 1.00 84.31 163 SER A C 1
ATOM 1304 O O . SER A 1 163 ? 1.865 -5.883 -18.021 1.00 84.31 163 SER A O 1
ATOM 1306 N N . LEU A 1 164 ? 1.323 -3.911 -17.082 1.00 85.44 164 LEU A N 1
ATOM 1307 C CA . LEU A 1 164 ? 2.242 -4.034 -15.950 1.00 85.44 164 LEU A CA 1
ATOM 1308 C C . LEU A 1 164 ? 1.938 -5.288 -15.113 1.00 85.44 164 LEU A C 1
ATOM 1310 O O . LEU A 1 164 ? 2.829 -6.097 -14.860 1.00 85.44 164 LEU A O 1
ATOM 1314 N N . TYR A 1 165 ? 0.673 -5.491 -14.733 1.00 88.69 165 TYR A N 1
ATOM 1315 C CA . TYR A 1 165 ? 0.273 -6.671 -13.961 1.00 88.69 165 TYR A CA 1
ATOM 1316 C C . TYR A 1 165 ? 0.368 -7.978 -14.758 1.00 88.69 165 TYR A C 1
ATOM 1318 O O . TYR A 1 165 ? 0.656 -9.018 -14.167 1.00 88.69 165 TYR A O 1
ATOM 1326 N N . ASN A 1 166 ? 0.191 -7.950 -16.082 1.00 88.44 166 ASN A N 1
ATOM 1327 C CA . ASN A 1 166 ? 0.419 -9.124 -16.929 1.00 88.44 166 ASN A CA 1
ATOM 1328 C C . ASN A 1 166 ? 1.894 -9.541 -16.910 1.00 88.44 166 ASN A C 1
ATOM 1330 O O . ASN A 1 166 ? 2.183 -10.708 -16.652 1.00 88.44 166 ASN A O 1
ATOM 1334 N N . VAL A 1 167 ? 2.812 -8.586 -17.103 1.00 85.56 167 VAL A N 1
ATOM 1335 C CA . VAL A 1 167 ? 4.263 -8.836 -17.046 1.00 85.56 167 VAL A CA 1
ATOM 1336 C C . VAL A 1 167 ? 4.661 -9.358 -15.665 1.00 85.56 167 VAL A C 1
ATOM 1338 O O . VAL A 1 167 ? 5.351 -10.369 -15.560 1.00 85.56 167 VAL A O 1
ATOM 1341 N N . MET A 1 168 ? 4.155 -8.742 -14.593 1.00 86.38 168 MET A N 1
ATOM 1342 C CA . MET A 1 168 ? 4.403 -9.212 -13.228 1.00 86.38 168 MET A CA 1
ATOM 1343 C C . MET A 1 168 ? 3.905 -10.644 -13.005 1.00 86.38 168 MET A C 1
ATOM 1345 O O . MET A 1 168 ? 4.614 -11.464 -12.422 1.00 86.38 168 MET A O 1
ATOM 1349 N N . THR A 1 169 ? 2.686 -10.950 -13.453 1.00 88.88 169 THR A N 1
ATOM 1350 C CA . THR A 1 169 ? 2.089 -12.281 -13.296 1.00 88.88 169 THR A CA 1
ATOM 1351 C C . THR A 1 169 ? 2.907 -13.322 -14.048 1.00 88.88 169 THR A C 1
ATOM 1353 O O . THR A 1 169 ? 3.258 -14.354 -13.479 1.00 88.88 169 THR A O 1
ATOM 1356 N N . GLU A 1 170 ? 3.273 -13.036 -15.298 1.00 87.31 170 GLU A N 1
ATOM 1357 C CA . GLU A 1 170 ? 4.122 -13.911 -16.099 1.00 87.31 170 GLU A CA 1
ATOM 1358 C C . GLU A 1 170 ? 5.477 -14.150 -15.423 1.00 87.31 170 GLU A C 1
ATOM 1360 O O . GLU A 1 170 ? 5.903 -15.300 -15.276 1.00 87.31 170 GLU A O 1
ATOM 1365 N N . TRP A 1 171 ? 6.126 -13.084 -14.954 1.00 82.75 171 TRP A N 1
ATOM 1366 C CA . TRP A 1 171 ? 7.401 -13.164 -14.250 1.00 82.75 171 TRP A CA 1
ATOM 1367 C C . TRP A 1 171 ? 7.306 -14.020 -12.978 1.00 82.75 171 TRP A C 1
ATOM 1369 O O . TRP A 1 171 ? 8.118 -14.930 -12.778 1.00 82.75 171 TRP A O 1
ATOM 1379 N N . LEU A 1 172 ? 6.278 -13.806 -12.147 1.00 85.06 172 LEU A N 1
ATOM 1380 C CA . LEU A 1 172 ? 6.028 -14.605 -10.944 1.00 85.06 172 LEU A CA 1
ATOM 1381 C C . LEU A 1 172 ? 5.808 -16.084 -11.284 1.00 85.06 172 LEU A C 1
ATOM 1383 O O . LEU A 1 172 ? 6.395 -16.956 -10.637 1.00 85.06 172 LEU A O 1
ATOM 1387 N N . CYS A 1 173 ? 5.018 -16.375 -12.320 1.00 88.25 173 CYS A N 1
ATOM 1388 C CA . CYS A 1 173 ? 4.788 -17.735 -12.799 1.00 88.25 173 CYS A CA 1
ATOM 1389 C C . CYS A 1 173 ? 6.091 -18.397 -13.265 1.00 88.25 173 CYS A C 1
ATOM 1391 O O . CYS A 1 173 ? 6.412 -19.497 -12.808 1.00 88.25 173 CYS A O 1
ATOM 1393 N N . ARG A 1 174 ? 6.883 -17.730 -14.116 1.00 85.50 174 ARG A N 1
ATOM 1394 C CA . ARG A 1 174 ? 8.179 -18.241 -14.601 1.00 85.50 174 ARG A CA 1
ATOM 1395 C C . ARG A 1 174 ? 9.139 -18.518 -13.447 1.00 85.50 174 ARG A C 1
ATOM 1397 O O . ARG A 1 174 ? 9.741 -19.596 -13.382 1.00 85.50 174 ARG A O 1
ATOM 1404 N N . ARG A 1 175 ? 9.247 -17.582 -12.499 1.00 82.25 175 ARG A N 1
ATOM 1405 C CA . ARG A 1 175 ? 10.078 -17.723 -11.296 1.00 82.25 175 ARG A CA 1
ATOM 1406 C C . ARG A 1 175 ? 9.638 -18.917 -10.451 1.00 82.25 175 ARG A C 1
ATOM 1408 O O . ARG A 1 175 ? 10.484 -19.702 -10.025 1.00 82.25 175 ARG A O 1
ATOM 1415 N N . TYR A 1 176 ? 8.338 -19.074 -10.213 1.00 87.12 176 TYR A N 1
ATOM 1416 C CA . TYR A 1 176 ? 7.795 -20.170 -9.409 1.00 87.12 176 TYR A CA 1
ATOM 1417 C C . TYR A 1 176 ? 8.014 -21.539 -10.066 1.00 87.12 176 TYR A C 1
ATOM 1419 O O . TYR A 1 176 ? 8.571 -22.438 -9.435 1.00 87.12 176 TYR A O 1
ATOM 1427 N N . LEU A 1 177 ? 7.671 -21.678 -11.350 1.00 89.69 177 LEU A N 1
ATOM 1428 C CA . LEU A 1 177 ? 7.848 -22.924 -12.103 1.00 89.69 177 LEU A CA 1
ATOM 1429 C C . LEU A 1 177 ? 9.320 -23.349 -12.174 1.00 89.69 177 LEU A C 1
ATOM 1431 O O . LEU A 1 177 ? 9.634 -24.522 -11.980 1.00 89.69 177 LEU A O 1
ATOM 1435 N N . THR A 1 178 ? 10.239 -22.399 -12.360 1.00 84.69 178 THR A N 1
ATOM 1436 C CA . THR A 1 178 ? 11.684 -22.682 -12.361 1.00 84.69 178 THR A CA 1
ATOM 1437 C C . THR A 1 178 ? 12.165 -23.191 -11.000 1.00 84.69 178 THR A C 1
ATOM 1439 O O . THR A 1 178 ? 13.001 -24.094 -10.936 1.00 84.69 178 THR A O 1
ATOM 1442 N N . ARG A 1 179 ? 11.644 -22.641 -9.893 1.00 83.19 179 ARG A N 1
ATOM 1443 C CA . ARG A 1 179 ? 11.981 -23.114 -8.538 1.00 83.19 179 ARG A CA 1
ATOM 1444 C C . ARG A 1 179 ? 11.471 -24.530 -8.297 1.00 83.19 179 ARG A C 1
ATOM 1446 O O . ARG A 1 179 ? 12.236 -25.341 -7.785 1.00 83.19 179 ARG A O 1
ATOM 1453 N N . ILE A 1 180 ? 10.240 -24.837 -8.707 1.00 84.88 180 ILE A N 1
ATOM 1454 C CA . ILE A 1 180 ? 9.699 -26.202 -8.635 1.00 84.88 180 ILE A CA 1
ATOM 1455 C C . ILE A 1 180 ? 10.560 -27.161 -9.455 1.00 84.88 180 ILE A C 1
ATOM 1457 O O . ILE A 1 180 ? 10.971 -28.197 -8.944 1.00 84.88 180 ILE A O 1
ATOM 1461 N N . HIS A 1 181 ? 10.883 -26.810 -10.700 1.00 80.81 181 HIS A N 1
ATOM 1462 C CA . HIS A 1 181 ? 11.694 -27.664 -11.562 1.00 80.81 181 HIS A CA 1
ATOM 1463 C C . HIS A 1 181 ? 13.066 -27.974 -10.941 1.00 80.81 181 HIS A C 1
ATOM 1465 O O . HIS A 1 181 ? 13.479 -29.130 -10.898 1.00 80.81 181 HIS A O 1
ATOM 1471 N N . LYS A 1 182 ? 13.740 -26.964 -10.372 1.00 74.50 182 LYS A N 1
ATOM 1472 C CA . LYS A 1 182 ? 15.010 -27.153 -9.652 1.00 74.50 182 LYS A CA 1
ATOM 1473 C C . LYS A 1 182 ? 14.871 -28.030 -8.404 1.00 74.50 182 LYS A C 1
ATOM 1475 O O . LYS A 1 182 ? 15.799 -28.769 -8.105 1.00 74.50 182 LYS A O 1
ATOM 1480 N N . GLN A 1 183 ? 13.747 -27.958 -7.687 1.00 70.44 183 GLN A N 1
ATOM 1481 C CA . GLN A 1 183 ? 13.481 -28.818 -6.528 1.00 70.44 183 GLN A CA 1
ATOM 1482 C C . GLN A 1 183 ? 13.245 -30.273 -6.941 1.00 70.44 183 GLN A C 1
ATOM 1484 O O . GLN A 1 183 ? 13.797 -31.165 -6.310 1.00 70.44 183 GLN A O 1
ATOM 1489 N N . ILE A 1 184 ? 12.498 -30.513 -8.024 1.00 67.25 184 ILE A N 1
ATOM 1490 C CA . ILE A 1 184 ? 12.256 -31.864 -8.555 1.00 67.25 184 ILE A CA 1
ATOM 1491 C C . ILE A 1 184 ? 13.570 -32.507 -9.023 1.00 67.25 184 ILE A C 1
ATOM 1493 O O . ILE A 1 184 ? 13.826 -33.659 -8.707 1.00 67.25 184 ILE A O 1
ATOM 1497 N N . LEU A 1 185 ? 14.448 -31.757 -9.697 1.00 59.62 185 LEU A N 1
ATOM 1498 C CA . LEU A 1 185 ? 15.762 -32.262 -10.121 1.00 59.62 185 LEU A CA 1
ATOM 1499 C C . LEU A 1 185 ? 16.770 -32.467 -8.970 1.00 59.62 185 LEU A C 1
ATOM 1501 O O . LEU A 1 185 ? 17.819 -33.063 -9.193 1.00 59.62 185 LEU A O 1
ATOM 1505 N N . HIS A 1 186 ? 16.493 -31.965 -7.761 1.00 56.59 186 HIS A N 1
ATOM 1506 C CA . HIS A 1 186 ? 17.338 -32.169 -6.573 1.00 56.59 186 HIS A CA 1
ATOM 1507 C C . HIS A 1 186 ? 16.920 -33.376 -5.718 1.00 56.59 186 HIS A C 1
ATOM 1509 O O . HIS A 1 186 ? 17.629 -33.718 -4.775 1.00 56.59 186 HIS A O 1
ATOM 1515 N N . PHE A 1 187 ? 15.804 -34.027 -6.051 1.00 49.78 187 PHE A N 1
ATOM 1516 C CA . PHE A 1 187 ? 15.439 -35.341 -5.531 1.00 49.78 187 PHE A CA 1
ATOM 1517 C C . PHE A 1 187 ? 15.557 -36.344 -6.681 1.00 49.78 187 PHE A C 1
ATOM 1519 O O . PHE A 1 187 ? 14.583 -36.521 -7.417 1.00 49.78 187 PHE A O 1
ATOM 1526 N N . PRO A 1 188 ? 16.730 -36.975 -6.899 1.00 49.59 188 PRO A N 1
ATOM 1527 C CA . PRO A 1 188 ? 16.767 -38.119 -7.791 1.00 49.59 188 PRO A CA 1
ATOM 1528 C C . PRO A 1 188 ? 15.778 -39.142 -7.226 1.00 49.59 188 PRO A C 1
ATOM 1530 O O . PRO A 1 188 ? 15.823 -39.472 -6.042 1.00 49.59 188 PRO A O 1
ATOM 1533 N N . CYS A 1 189 ? 14.827 -39.573 -8.052 1.00 52.19 189 CYS A N 1
ATOM 1534 C CA . CYS A 1 189 ? 14.137 -40.817 -7.769 1.00 52.19 189 CYS A CA 1
ATOM 1535 C C . CYS A 1 189 ? 15.233 -41.879 -7.756 1.00 52.19 189 CYS A C 1
ATOM 1537 O O . CYS A 1 189 ? 15.868 -42.097 -8.788 1.00 52.19 189 CYS A O 1
ATOM 1539 N N . ASP A 1 190 ? 15.504 -42.461 -6.591 1.00 50.84 190 ASP A N 1
ATOM 1540 C CA . ASP A 1 190 ? 16.244 -43.711 -6.531 1.00 50.84 190 ASP A CA 1
ATOM 1541 C C . ASP A 1 190 ? 15.407 -44.717 -7.334 1.00 50.84 190 ASP A C 1
ATOM 1543 O O . ASP A 1 190 ? 14.308 -45.092 -6.921 1.00 50.84 190 ASP A O 1
ATOM 1547 N N . GLU A 1 191 ? 15.858 -45.034 -8.549 1.00 45.91 191 GLU A N 1
ATOM 1548 C CA . GLU A 1 191 ? 15.271 -46.110 -9.341 1.00 45.91 191 GLU A CA 1
ATOM 1549 C C . GLU A 1 191 ? 15.578 -47.437 -8.629 1.00 45.91 191 GLU A C 1
ATOM 1551 O O . GLU A 1 191 ? 16.743 -47.739 -8.357 1.00 45.91 191 GLU A O 1
ATOM 1556 N N . GLU A 1 192 ? 14.517 -48.174 -8.277 1.00 41.47 192 GLU A N 1
ATOM 1557 C CA . GLU A 1 192 ? 14.560 -49.551 -7.750 1.00 41.47 192 GLU A CA 1
ATOM 1558 C C . GLU A 1 192 ? 15.117 -50.558 -8.766 1.00 41.47 192 GLU A C 1
ATOM 1560 O O . GLU A 1 192 ? 14.761 -50.469 -9.966 1.00 41.47 192 GLU A O 1
#

Secondary structure (DSSP, 8-state):
------------SS--S-------TT-HHHHHS-TTT--EEE--HHHHTTS--HHHHHHHHHHHTSSSEEE---GGG-----S---------HHHHHHHHHHHHHHH-SSHHHHHHHHHHHHHHHHH-HHHHHHHTSHHHHHHHHHHHHHSS----TT--HHHHHHHHHHHHHHHHHHHHHHHHTTS-----

Solvent-accessible surface area (backbone atoms only — not comparable to full-atom values): 12244 Å² total; per-residue (Å²): 136,90,85,87,86,86,80,91,81,84,88,84,84,91,77,86,85,86,77,89,71,80,84,66,93,82,53,64,64,70,73,76,39,59,66,92,80,46,75,45,78,45,78,53,48,47,80,35,71,90,68,60,52,78,84,47,49,61,56,52,54,53,57,74,66,43,90,38,66,47,75,42,53,55,82,94,56,61,82,76,88,68,99,72,86,86,82,87,87,60,49,51,75,68,51,45,53,54,48,44,48,52,52,28,62,75,72,42,93,47,67,69,58,18,52,51,52,31,52,52,49,51,53,51,35,73,73,34,67,62,47,36,62,49,38,27,37,62,72,49,32,53,52,51,53,54,51,53,75,77,38,100,62,83,87,59,95,75,51,44,74,66,56,50,52,49,53,51,49,52,51,52,49,53,55,49,52,52,51,50,52,54,52,56,70,70,53,74,76,82,80,130

Foldseek 3Di:
DDDDDDDDDDDDDDDDDDDPPPCDQDDPCVVVDPLVPDAEEAEECVVAVVPPPPVCVSVVVVNVPRPHYDYDYDPVRPPDDDPDDDDDPFADPVRLLVVLLVLLVVVDPDNVVSVVLSVVLNVVLVVQVQNVVQCRHVVLSVLSSVLSVVDVDPPDSDDHPVNSVVSSVVVVVVVVVVVVVVVVVVDPPPDD